Protein AF-A0A7S3PXQ6-F1 (afdb_monomer)

Radius of gyration: 25.17 Å; Cα contacts (8 Å, |Δi|>4): 77; chains: 1; bounding box: 62×53×61 Å

Secondary structure (DSSP, 8-state):
-HHHHTT--SS---HHHHHHHHHHHHHH-----GGGHHHHHHHHHHHTT----TT-HHHHHHHHHHH-----HHHHHHTTS--PPPTTSHHHHHHHHHTHHHHHHHHHHHHHHHHHHHHHH-TT--TTT-------TTHHHHTT------S-----GGGGS-TT--TTSHHHHHHHHSSSS--

pLDDT: mean 72.36, std 23.47, range [31.52, 97.94]

Foldseek 3Di:
DLCVQQVNPDDDDDPVSLVSSLCCCQPPDDFDDLVRQVVSVVLVCQVVVPDDPPVDVVSVVVVVVVNVDDVPLCVCVVVVPDHDDDCPDPVVVVVCVVCVSVVVSVVSSVVSNVVSVVVRVCPDDPPVPDPPPPVPVVVVVVVPPDPPPDPPDPPPPPVPDDPPDDPPPVVVVVVPVVPPPDD

Solvent-accessible surface area (backbone atoms only — not comparable to full-atom values): 11776 Å² total; per-residue (Å²): 101,42,40,67,68,55,73,43,89,66,84,87,88,52,72,67,44,50,55,50,24,50,50,46,45,75,76,76,49,88,68,68,45,86,94,42,45,69,61,30,50,52,52,51,32,60,76,72,63,56,88,70,64,74,87,38,65,72,54,45,53,54,51,47,64,70,62,65,68,63,90,46,72,59,62,42,50,71,67,71,77,50,76,84,66,51,87,88,36,68,69,31,49,54,53,47,63,77,36,45,66,41,52,56,48,48,59,50,46,55,55,49,35,56,56,51,49,57,65,66,72,48,91,75,74,61,76,91,72,61,75,68,78,80,75,45,74,62,65,71,53,61,82,60,72,65,81,78,78,67,95,75,74,81,78,67,77,74,79,80,60,72,99,77,76,60,90,76,63,66,63,62,65,61,62,62,69,71,68,78,77,78,132

InterPro domains:
  IPR027417 P-loop containing nucleoside triphosphate hydrolase [G3DSA:3.40.50.300] (1-130)
  IPR053259 Golvesin-related Golgi apparatus protein [PTHR32301] (1-123)

Organism: NCBI:txid122233

Structure (mmCIF, N/CA/C/O backbone):
data_AF-A0A7S3PXQ6-F1
#
_entry.id   AF-A0A7S3PXQ6-F1
#
loop_
_atom_site.group_PDB
_atom_site.id
_atom_site.type_symbol
_atom_site.label_atom_id
_atom_site.label_alt_id
_atom_site.label_comp_id
_atom_site.label_asym_id
_atom_site.label_entity_id
_atom_site.label_seq_id
_atom_site.pdbx_PDB_ins_code
_atom_site.Cartn_x
_atom_site.Cartn_y
_atom_site.Cartn_z
_atom_site.occupancy
_atom_site.B_iso_or_equiv
_atom_site.auth_seq_id
_atom_site.auth_comp_id
_atom_site.auth_asym_id
_atom_site.auth_atom_id
_atom_site.pdbx_PDB_model_num
ATOM 1 N N . MET A 1 1 ? -10.736 1.769 2.826 1.00 92.38 1 MET A N 1
ATOM 2 C CA . MET A 1 1 ? -10.105 0.845 1.855 1.00 92.38 1 MET A CA 1
ATOM 3 C C . MET A 1 1 ? -10.740 -0.542 1.901 1.00 92.38 1 MET A C 1
ATOM 5 O O . MET A 1 1 ? -11.228 -0.999 0.874 1.00 92.38 1 MET A O 1
ATOM 9 N N . THR A 1 2 ? -10.819 -1.186 3.067 1.00 96.06 2 THR A N 1
ATOM 10 C CA . THR A 1 2 ? -11.411 -2.516 3.288 1.00 96.06 2 THR A CA 1
ATOM 11 C C . THR A 1 2 ? -12.783 -2.655 2.631 1.00 96.06 2 THR A C 1
ATOM 13 O O . THR A 1 2 ? -12.988 -3.576 1.852 1.00 96.06 2 THR A O 1
ATOM 16 N N . ARG A 1 3 ? -13.677 -1.670 2.811 1.00 96.06 3 ARG A N 1
ATOM 17 C CA . ARG A 1 3 ? -15.001 -1.629 2.152 1.00 96.06 3 ARG A CA 1
ATOM 18 C C . ARG A 1 3 ? -14.951 -1.751 0.631 1.00 96.06 3 ARG A C 1
ATOM 20 O O . ARG A 1 3 ? -15.811 -2.390 0.038 1.00 96.06 3 ARG A O 1
ATOM 27 N N . PHE A 1 4 ? -13.980 -1.096 0.002 1.00 96.19 4 PHE A N 1
ATOM 28 C CA . PHE A 1 4 ? -13.837 -1.103 -1.449 1.00 96.19 4 PHE A CA 1
ATOM 29 C C . PHE A 1 4 ? -13.363 -2.476 -1.930 1.00 96.19 4 PHE A C 1
ATOM 31 O O . PHE A 1 4 ? -13.948 -3.042 -2.848 1.00 96.19 4 PHE A O 1
ATOM 38 N N . LEU A 1 5 ? -12.362 -3.047 -1.255 1.00 96.12 5 LEU A N 1
ATOM 39 C CA . LEU A 1 5 ? -11.807 -4.357 -1.604 1.00 96.12 5 LEU A CA 1
ATOM 40 C C . LEU A 1 5 ? -12.796 -5.505 -1.373 1.00 96.12 5 LEU A C 1
ATOM 42 O O . LEU A 1 5 ? -12.771 -6.483 -2.115 1.00 96.12 5 LEU A O 1
ATOM 46 N N . THR A 1 6 ? -13.686 -5.380 -0.387 1.00 96.38 6 THR A N 1
ATOM 47 C CA . THR A 1 6 ? -14.744 -6.367 -0.119 1.00 96.38 6 THR A CA 1
ATOM 48 C C . THR A 1 6 ? -16.054 -6.083 -0.847 1.00 96.38 6 THR A C 1
ATOM 50 O O . THR A 1 6 ? -17.005 -6.847 -0.704 1.00 96.38 6 THR A O 1
ATOM 53 N N . ASN A 1 7 ? -16.127 -4.997 -1.626 1.00 95.38 7 ASN A N 1
ATOM 54 C CA . ASN A 1 7 ? -17.352 -4.523 -2.274 1.00 95.38 7 ASN A CA 1
ATOM 55 C C . ASN A 1 7 ? -18.530 -4.310 -1.289 1.00 95.38 7 ASN A C 1
ATOM 57 O O . ASN A 1 7 ? -19.698 -4.500 -1.631 1.00 95.38 7 ASN A O 1
ATOM 61 N N . LYS A 1 8 ? -18.230 -3.904 -0.048 1.00 94.62 8 LYS A N 1
ATOM 62 C CA . LYS A 1 8 ? -19.199 -3.666 1.032 1.00 94.62 8 LYS A CA 1
ATOM 63 C C . LYS A 1 8 ? -19.264 -2.182 1.389 1.00 94.62 8 LYS A C 1
ATOM 65 O O . LYS A 1 8 ? -18.659 -1.706 2.354 1.00 94.62 8 LYS A O 1
ATOM 70 N N . LEU A 1 9 ? -20.026 -1.435 0.591 1.00 91.81 9 LEU A N 1
ATOM 71 C CA . LEU A 1 9 ? -20.125 0.026 0.702 1.00 91.81 9 LEU A CA 1
ATOM 72 C C . LEU A 1 9 ? -20.907 0.510 1.938 1.00 91.81 9 LEU A C 1
ATOM 74 O O . LEU A 1 9 ? -20.728 1.653 2.347 1.00 91.81 9 LEU A O 1
ATOM 78 N N . GLY A 1 10 ? -21.726 -0.346 2.558 1.00 91.31 10 GLY A N 1
ATOM 79 C CA . GLY A 1 10 ? -22.539 -0.016 3.736 1.00 91.31 10 GLY A CA 1
ATOM 80 C C . GLY A 1 10 ? -22.501 -1.090 4.826 1.00 91.31 10 GLY A C 1
ATOM 81 O O . GLY A 1 10 ? -21.912 -2.157 4.648 1.00 91.31 10 GLY A O 1
ATOM 82 N N . GLY A 1 11 ? -23.126 -0.798 5.968 1.00 92.25 11 GLY A N 1
ATOM 83 C CA . GLY A 1 11 ? -23.170 -1.689 7.134 1.00 92.25 11 GLY A CA 1
ATOM 84 C C . GLY A 1 11 ? -21.856 -1.759 7.916 1.00 92.25 11 GLY A C 1
ATOM 85 O O . GLY A 1 11 ? -20.852 -1.150 7.543 1.00 92.25 11 GLY A O 1
ATOM 86 N N . GLU A 1 12 ? -21.849 -2.498 9.019 1.00 93.31 12 GLU A N 1
ATOM 87 C CA . GLU A 1 12 ? -20.666 -2.657 9.870 1.00 93.31 12 GLU A CA 1
ATOM 88 C C . GLU A 1 12 ? -19.618 -3.573 9.220 1.00 93.31 12 GLU A C 1
ATOM 90 O O . GLU A 1 12 ? -19.966 -4.567 8.579 1.00 93.31 12 GLU A O 1
ATOM 95 N N . LEU A 1 13 ? -18.334 -3.226 9.352 1.00 95.56 13 LEU A N 1
ATOM 96 C CA . LEU A 1 13 ? -17.230 -4.086 8.923 1.00 95.56 13 LEU A CA 1
ATOM 97 C C . LEU A 1 13 ? -16.947 -5.148 9.984 1.00 95.56 13 LEU A C 1
ATOM 99 O O . LEU A 1 13 ? -16.884 -4.850 11.172 1.00 95.56 13 LEU A O 1
ATOM 103 N N . THR A 1 14 ? -16.727 -6.373 9.527 1.00 95.81 14 THR A N 1
ATOM 104 C CA . THR A 1 14 ? -16.449 -7.538 10.371 1.00 95.81 14 THR A CA 1
ATOM 105 C C . THR A 1 14 ? -15.025 -8.042 10.157 1.00 95.81 14 THR A C 1
ATOM 107 O O . THR A 1 14 ? -14.367 -7.688 9.178 1.00 95.81 14 THR A O 1
ATOM 110 N N . HIS A 1 15 ? -14.561 -8.939 11.027 1.00 94.81 15 HIS A N 1
ATOM 111 C CA . HIS A 1 15 ? -13.270 -9.607 10.848 1.00 94.81 15 HIS A CA 1
ATOM 112 C C . HIS A 1 15 ? -13.167 -10.360 9.507 1.00 94.81 15 HIS A C 1
ATOM 114 O O . HIS A 1 15 ? -12.131 -10.320 8.850 1.00 94.81 15 HIS A O 1
ATOM 120 N N . ASN A 1 16 ? -14.262 -10.965 9.036 1.00 96.31 16 ASN A N 1
ATOM 121 C CA . ASN A 1 16 ? -14.286 -11.641 7.736 1.00 96.31 16 ASN A CA 1
ATOM 122 C C . ASN A 1 16 ? -14.020 -10.674 6.574 1.00 96.31 16 ASN A C 1
ATOM 124 O O . ASN A 1 16 ? -13.331 -11.035 5.622 1.00 96.31 16 ASN A O 1
ATOM 128 N N . ASP A 1 17 ? -14.520 -9.436 6.660 1.00 96.88 17 ASP A N 1
ATOM 129 C CA . ASP A 1 17 ? -14.249 -8.408 5.651 1.00 96.88 17 ASP A CA 1
ATOM 130 C C . ASP A 1 17 ? -12.746 -8.065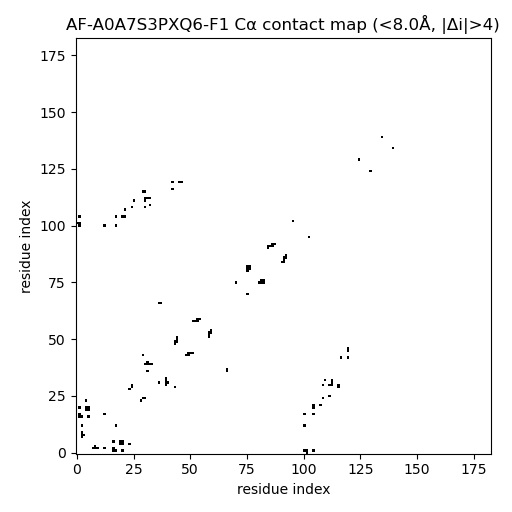 5.608 1.00 96.88 17 ASP A C 1
ATOM 132 O O . ASP A 1 17 ? -12.167 -7.892 4.536 1.00 96.88 17 ASP A O 1
ATOM 136 N N . GLU A 1 18 ? -12.083 -8.021 6.765 1.00 95.62 18 GLU A N 1
ATOM 137 C CA . GLU A 1 18 ? -10.633 -7.817 6.842 1.00 95.62 18 GLU A CA 1
ATOM 138 C C . GLU A 1 18 ? -9.853 -8.952 6.170 1.00 95.62 18 GLU A C 1
ATOM 140 O O . GLU A 1 18 ? -8.953 -8.688 5.373 1.00 95.62 18 GLU A O 1
ATOM 145 N N . VAL A 1 19 ? -10.209 -10.207 6.458 1.00 97.19 19 VAL A N 1
ATOM 146 C CA . VAL A 1 19 ? -9.560 -11.390 5.869 1.00 97.19 19 VAL A CA 1
ATOM 147 C C . VAL A 1 19 ? -9.701 -11.384 4.347 1.00 97.19 19 VAL A C 1
ATOM 149 O O . VAL A 1 19 ? -8.713 -11.564 3.633 1.00 97.19 19 VAL A O 1
ATOM 152 N N . VAL A 1 20 ? -10.903 -11.101 3.836 1.00 97.50 20 VAL A N 1
ATOM 153 C CA . VAL A 1 20 ? -11.147 -11.001 2.389 1.00 97.50 20 VAL A CA 1
ATOM 154 C C . VAL A 1 20 ? -10.323 -9.872 1.771 1.00 97.50 20 VAL A C 1
ATOM 156 O O . VAL A 1 20 ? -9.701 -10.070 0.729 1.00 97.50 20 VAL A O 1
ATOM 159 N N . ALA A 1 21 ? -10.269 -8.700 2.409 1.00 97.94 21 ALA A N 1
ATOM 160 C CA . ALA A 1 21 ? -9.471 -7.582 1.915 1.00 97.94 21 ALA A CA 1
ATOM 161 C C . ALA A 1 21 ? -7.970 -7.916 1.863 1.00 97.94 21 ALA A C 1
ATOM 163 O O . ALA A 1 21 ? -7.317 -7.610 0.862 1.00 97.94 21 ALA A O 1
ATOM 164 N N . LYS A 1 22 ? -7.428 -8.582 2.892 1.00 97.50 22 LYS A N 1
ATOM 165 C CA . LYS A 1 22 ? -6.031 -9.050 2.908 1.00 97.50 22 LYS A CA 1
ATOM 166 C C . LYS A 1 22 ? -5.759 -10.044 1.781 1.00 97.50 22 LYS A C 1
ATOM 168 O O . LYS A 1 22 ? -4.759 -9.900 1.080 1.00 97.50 22 LYS A O 1
ATOM 173 N N . GLU A 1 23 ? -6.664 -10.991 1.546 1.00 97.25 23 GLU A N 1
ATOM 174 C CA . GLU A 1 23 ? -6.508 -11.956 0.454 1.00 97.25 23 GLU A CA 1
ATOM 175 C C . GLU A 1 23 ? -6.542 -11.276 -0.919 1.00 97.25 23 GLU A C 1
ATOM 177 O O . GLU A 1 23 ? -5.741 -11.613 -1.791 1.00 97.25 23 GLU A O 1
ATOM 182 N N . VAL A 1 24 ? -7.399 -10.268 -1.114 1.00 97.38 24 VAL A N 1
ATOM 183 C CA . VAL A 1 24 ? -7.400 -9.458 -2.342 1.00 97.38 24 VAL A CA 1
ATOM 184 C C . VAL A 1 24 ? -6.057 -8.750 -2.533 1.00 97.38 24 VAL A C 1
ATOM 186 O O . VAL A 1 24 ? -5.511 -8.804 -3.635 1.00 97.38 24 VAL A O 1
ATOM 189 N N . LEU A 1 25 ? -5.497 -8.131 -1.486 1.00 96.50 25 LEU A N 1
ATOM 190 C CA . LEU A 1 25 ? -4.188 -7.476 -1.585 1.00 96.50 25 LEU A CA 1
ATOM 191 C C . LEU A 1 25 ? -3.079 -8.465 -1.953 1.00 96.50 25 LEU A C 1
ATOM 193 O O . LEU A 1 25 ? -2.318 -8.206 -2.880 1.00 96.50 25 LEU A O 1
ATOM 197 N N . ARG A 1 26 ? -3.013 -9.612 -1.272 1.00 95.44 26 ARG A N 1
ATOM 198 C CA . ARG A 1 26 ? -1.956 -10.611 -1.476 1.00 95.44 26 ARG A CA 1
ATOM 199 C C . ARG A 1 26 ? -2.024 -11.281 -2.850 1.00 95.44 26 ARG A C 1
ATOM 201 O O . ARG A 1 26 ? -0.986 -11.568 -3.435 1.00 95.44 26 ARG A O 1
ATOM 208 N N . SER A 1 27 ? -3.229 -11.559 -3.350 1.00 93.12 27 SER A N 1
ATOM 209 C CA . SER A 1 27 ? -3.421 -12.366 -4.564 1.00 93.12 27 SER A CA 1
ATOM 210 C C . SER A 1 27 ? -3.582 -11.553 -5.849 1.00 93.12 27 SER A C 1
ATOM 212 O O . SER A 1 27 ? -3.322 -12.080 -6.930 1.00 93.12 27 SER A O 1
ATOM 214 N N . LYS A 1 28 ? -4.038 -10.294 -5.766 1.00 94.38 28 LYS A N 1
ATOM 215 C CA . LYS A 1 28 ? -4.458 -9.518 -6.950 1.00 94.38 28 LYS A CA 1
ATOM 216 C C . LYS A 1 28 ? -3.797 -8.153 -7.092 1.00 94.38 28 LYS A C 1
ATOM 218 O O . LYS A 1 28 ? -3.990 -7.525 -8.131 1.00 94.38 28 LYS A O 1
ATOM 223 N N . ALA A 1 29 ? -3.068 -7.668 -6.088 1.00 94.88 29 ALA A N 1
ATOM 224 C CA . ALA A 1 29 ? -2.524 -6.316 -6.104 1.00 94.88 29 ALA A CA 1
ATOM 225 C C . ALA A 1 29 ? -0.992 -6.305 -6.075 1.00 94.88 29 ALA A C 1
ATOM 227 O O . ALA A 1 29 ? -0.362 -7.003 -5.284 1.00 94.88 29 ALA A O 1
ATOM 228 N N . LEU A 1 30 ? -0.399 -5.438 -6.897 1.00 96.31 30 LEU A N 1
ATOM 229 C CA . LEU A 1 30 ? 0.959 -4.949 -6.680 1.00 96.31 30 LEU A CA 1
ATOM 230 C C . LEU A 1 30 ? 0.876 -3.739 -5.746 1.00 96.31 30 LEU A C 1
ATOM 232 O O . LEU A 1 30 ? 0.167 -2.774 -6.038 1.00 96.31 30 LEU A O 1
ATOM 236 N N . ILE A 1 31 ? 1.561 -3.810 -4.610 1.00 97.06 31 ILE A N 1
ATOM 237 C CA . ILE A 1 31 ? 1.478 -2.807 -3.555 1.00 97.06 31 ILE A CA 1
ATOM 238 C C . ILE A 1 31 ? 2.467 -1.675 -3.832 1.00 97.06 31 ILE A C 1
ATOM 240 O O . ILE A 1 31 ? 3.640 -1.904 -4.117 1.00 97.06 31 ILE A O 1
ATOM 244 N N . GLY A 1 32 ? 1.987 -0.438 -3.705 1.00 95.62 32 GLY A N 1
ATOM 245 C CA . GLY A 1 32 ? 2.80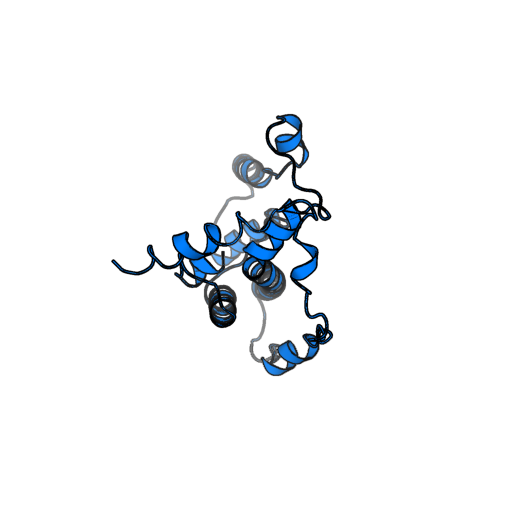8 0.768 -3.668 1.00 95.62 32 GLY A CA 1
ATOM 246 C C . GLY A 1 32 ? 2.532 1.561 -2.394 1.00 95.62 32 GLY A C 1
ATOM 247 O O . GLY A 1 32 ? 1.388 1.637 -1.943 1.00 95.62 32 GLY A O 1
ATOM 248 N N . LEU A 1 33 ? 3.571 2.164 -1.819 1.00 94.44 33 LEU A N 1
ATOM 249 C CA . LEU A 1 33 ? 3.498 2.939 -0.582 1.00 94.44 33 LEU A CA 1
ATOM 250 C C . LEU A 1 33 ? 3.841 4.403 -0.835 1.00 94.44 33 LEU A C 1
ATOM 252 O O . LEU A 1 33 ? 4.871 4.734 -1.419 1.00 94.44 33 LEU A O 1
ATOM 256 N N . LEU A 1 34 ? 3.007 5.303 -0.310 1.00 89.81 34 LEU A N 1
ATOM 257 C CA . LEU A 1 34 ? 3.206 6.743 -0.474 1.00 89.81 34 LEU A CA 1
ATOM 258 C C . LEU A 1 34 ? 4.480 7.246 0.228 1.00 89.81 34 LEU A C 1
ATOM 260 O O . LEU A 1 34 ? 5.079 8.214 -0.219 1.00 89.81 34 LEU A O 1
ATOM 264 N N . LYS A 1 35 ? 4.927 6.583 1.299 1.00 88.62 35 LYS A N 1
ATOM 265 C CA . LYS A 1 35 ? 6.224 6.859 1.942 1.00 88.62 35 LYS A CA 1
ATOM 266 C C . LYS A 1 35 ? 7.432 6.423 1.090 1.00 88.62 35 LYS A C 1
ATOM 268 O O . LYS A 1 35 ? 8.521 6.951 1.275 1.00 88.62 35 LYS A O 1
ATOM 273 N N . HIS A 1 36 ? 7.224 5.529 0.119 1.00 90.62 36 HIS A N 1
ATOM 274 C CA . HIS A 1 36 ? 8.244 4.984 -0.785 1.00 90.62 36 HIS A CA 1
ATOM 275 C C . HIS A 1 36 ? 7.829 5.165 -2.260 1.00 90.62 36 HIS A C 1
ATOM 277 O O . HIS A 1 36 ? 7.832 4.213 -3.039 1.00 90.62 36 HIS A O 1
ATOM 283 N N . LYS A 1 37 ? 7.416 6.379 -2.669 1.00 90.31 37 LYS A N 1
ATOM 284 C CA . LYS A 1 37 ? 6.820 6.624 -4.007 1.00 90.31 37 LYS A CA 1
ATOM 285 C C . LYS A 1 37 ? 7.746 6.273 -5.162 1.00 90.31 37 LYS A C 1
ATOM 287 O O . LYS A 1 37 ? 7.304 5.635 -6.110 1.00 90.31 37 LYS A O 1
ATOM 292 N N . ASN A 1 38 ? 9.008 6.697 -5.074 1.00 89.06 38 ASN A N 1
ATOM 293 C CA . ASN A 1 38 ? 10.001 6.468 -6.125 1.00 89.06 38 ASN A CA 1
ATOM 294 C C . ASN A 1 38 ? 10.222 4.968 -6.336 1.00 89.06 38 ASN A C 1
ATOM 296 O O . ASN A 1 38 ? 10.135 4.476 -7.456 1.00 89.06 38 ASN A O 1
ATOM 300 N N . GLU A 1 39 ? 10.404 4.231 -5.243 1.00 91.81 39 GLU A N 1
ATOM 301 C CA . GLU A 1 39 ? 10.535 2.777 -5.273 1.00 91.81 39 GLU A CA 1
ATOM 302 C C . GLU A 1 39 ? 9.258 2.098 -5.787 1.00 91.81 39 GLU A C 1
ATOM 304 O O . GLU A 1 39 ? 9.315 1.217 -6.640 1.00 91.81 39 GLU A O 1
ATOM 309 N N . SER A 1 40 ? 8.085 2.546 -5.332 1.00 94.44 40 SER A N 1
ATOM 310 C CA . SER A 1 40 ? 6.799 2.028 -5.812 1.00 94.44 40 SER A CA 1
ATOM 311 C C . SER A 1 40 ? 6.651 2.219 -7.323 1.00 94.44 40 SER A C 1
ATOM 313 O O . SER A 1 40 ? 6.238 1.298 -8.022 1.00 94.44 40 SER A O 1
ATOM 315 N N . MET A 1 41 ? 7.036 3.388 -7.847 1.00 91.75 41 MET A N 1
ATOM 316 C CA . MET A 1 41 ? 7.013 3.668 -9.282 1.00 91.75 41 MET A CA 1
ATOM 317 C C . MET A 1 41 ? 7.978 2.764 -10.052 1.00 91.75 41 MET A C 1
ATOM 319 O O . MET A 1 41 ? 7.592 2.200 -11.073 1.00 91.75 41 MET A O 1
ATOM 323 N N . GLN A 1 42 ? 9.199 2.563 -9.550 1.00 90.62 42 GLN A N 1
ATOM 324 C CA . GLN A 1 42 ? 10.162 1.637 -10.154 1.00 90.62 42 GLN A CA 1
ATOM 325 C C . GLN A 1 42 ? 9.609 0.208 -10.220 1.00 90.62 42 GLN A C 1
ATOM 327 O O . GLN A 1 42 ? 9.657 -0.422 -11.276 1.00 90.62 42 GLN A O 1
ATOM 332 N N . ARG A 1 43 ? 8.989 -0.271 -9.137 1.00 93.19 43 ARG A N 1
ATOM 333 C CA . ARG A 1 43 ? 8.343 -1.591 -9.096 1.00 93.19 43 ARG A CA 1
ATOM 334 C C . ARG A 1 43 ? 7.179 -1.696 -10.083 1.00 93.19 43 ARG A C 1
ATOM 336 O O . ARG A 1 43 ? 7.055 -2.709 -10.767 1.00 93.19 43 ARG A O 1
ATOM 343 N N . PHE A 1 44 ? 6.358 -0.650 -10.226 1.00 93.50 44 PHE A N 1
ATOM 344 C CA . PHE A 1 44 ? 5.303 -0.612 -11.247 1.00 93.50 44 PHE A CA 1
ATOM 345 C C . PHE A 1 44 ? 5.875 -0.660 -12.666 1.00 93.50 44 PHE A C 1
ATOM 347 O O . PHE A 1 44 ? 5.384 -1.437 -13.489 1.00 93.50 44 PHE A O 1
ATOM 354 N N . LYS A 1 45 ? 6.933 0.114 -12.950 1.00 90.81 45 LYS A N 1
ATOM 355 C CA . LYS A 1 45 ? 7.619 0.079 -14.249 1.00 90.81 45 LYS A CA 1
ATOM 356 C C . LYS A 1 45 ? 8.127 -1.325 -14.567 1.00 90.81 45 LYS A C 1
ATOM 358 O O . LYS A 1 45 ? 7.900 -1.804 -15.677 1.00 90.81 45 LYS A O 1
ATOM 363 N N . GLN A 1 46 ? 8.767 -1.982 -13.601 1.00 90.62 46 GLN A N 1
ATOM 364 C CA . GLN A 1 46 ? 9.303 -3.330 -13.761 1.00 90.62 46 GLN A CA 1
ATOM 365 C C . GLN A 1 46 ? 8.190 -4.357 -13.999 1.00 90.62 46 GLN A C 1
ATOM 367 O O . GLN A 1 46 ? 8.208 -5.060 -15.008 1.00 90.62 46 GLN A O 1
ATOM 372 N N . TYR A 1 47 ? 7.189 -4.408 -13.118 1.00 91.75 47 TYR A N 1
ATOM 373 C CA . TYR A 1 47 ? 6.123 -5.409 -13.180 1.00 91.75 47 TYR A CA 1
ATOM 374 C C . TYR A 1 47 ? 5.272 -5.303 -14.452 1.00 91.75 47 TYR A C 1
ATOM 376 O O . TYR A 1 47 ? 4.971 -6.310 -15.089 1.00 91.75 47 TYR A O 1
ATOM 384 N N . PHE A 1 48 ? 4.904 -4.084 -14.860 1.00 90.88 48 PHE A N 1
ATOM 385 C CA . PHE A 1 48 ? 4.125 -3.861 -16.083 1.00 90.88 48 PHE A CA 1
ATOM 386 C C . PHE A 1 48 ? 4.990 -3.723 -17.344 1.00 90.88 48 PHE A C 1
ATOM 388 O O . PHE A 1 48 ? 4.452 -3.490 -18.430 1.00 90.88 48 PHE A O 1
ATOM 395 N N . ASN A 1 49 ? 6.314 -3.867 -17.218 1.00 89.00 49 ASN A N 1
ATOM 396 C CA . ASN A 1 49 ? 7.285 -3.729 -18.302 1.00 89.00 49 ASN A CA 1
ATOM 397 C C . ASN A 1 49 ? 7.138 -2.399 -19.072 1.00 89.00 49 ASN A C 1
ATOM 399 O O . ASN A 1 49 ? 7.138 -2.357 -20.309 1.00 89.00 49 ASN A O 1
ATOM 403 N N . TRP A 1 50 ? 6.959 -1.295 -18.341 1.00 89.25 50 TRP A N 1
ATOM 404 C CA . TRP A 1 50 ? 6.864 0.039 -18.928 1.00 89.25 50 TRP A CA 1
ATOM 405 C C . TRP A 1 50 ? 8.229 0.482 -19.448 1.00 89.25 50 TRP A C 1
ATOM 407 O O . TRP A 1 50 ? 9.157 0.749 -18.691 1.00 89.25 50 TRP A O 1
ATOM 417 N N . ARG A 1 51 ? 8.337 0.607 -20.771 1.00 83.44 51 ARG A N 1
ATOM 418 C CA . ARG A 1 51 ? 9.558 1.055 -21.449 1.00 83.44 51 ARG A CA 1
ATOM 419 C C . ARG A 1 51 ? 9.612 2.576 -21.486 1.00 83.44 51 ARG A C 1
ATOM 421 O O . ARG A 1 51 ? 9.275 3.198 -22.495 1.00 83.44 51 ARG A O 1
ATOM 428 N N . ILE A 1 52 ? 9.999 3.168 -20.366 1.00 79.25 52 ILE A N 1
ATOM 429 C CA . ILE A 1 52 ? 10.277 4.598 -20.277 1.00 79.25 52 ILE A CA 1
ATOM 430 C C . ILE A 1 52 ? 11.764 4.794 -20.562 1.00 79.25 52 ILE A C 1
ATOM 432 O O . ILE A 1 52 ? 12.618 4.057 -20.084 1.00 79.25 52 ILE A O 1
ATOM 436 N N . ASP A 1 53 ? 12.057 5.751 -21.433 1.00 79.56 53 ASP A N 1
ATOM 437 C CA . ASP A 1 53 ? 13.428 6.108 -21.766 1.00 79.56 53 ASP A CA 1
ATOM 438 C C . ASP A 1 53 ? 13.981 7.016 -20.667 1.00 79.56 53 ASP A C 1
ATOM 440 O O . ASP A 1 53 ? 13.851 8.241 -20.745 1.00 79.56 53 ASP A O 1
ATOM 444 N N . ASP A 1 54 ? 14.566 6.395 -19.646 1.00 77.50 54 ASP A N 1
ATOM 445 C CA . ASP A 1 54 ? 15.180 7.087 -18.511 1.00 77.50 54 ASP A CA 1
ATOM 446 C C . ASP A 1 54 ? 16.469 7.840 -18.917 1.00 77.50 54 ASP A C 1
ATOM 448 O O . ASP A 1 54 ? 16.983 8.648 -18.149 1.00 77.50 54 ASP A O 1
ATOM 452 N N . SER A 1 55 ? 16.983 7.644 -20.142 1.00 80.69 55 SER A N 1
ATOM 453 C CA . SER A 1 55 ? 18.104 8.439 -20.669 1.00 80.69 55 SER A CA 1
ATOM 454 C C . SER A 1 55 ? 17.675 9.828 -21.151 1.00 80.69 55 SER A C 1
ATOM 456 O O . SER A 1 55 ? 18.512 10.712 -21.348 1.00 80.69 55 SER A O 1
ATOM 458 N N . ASN A 1 56 ? 16.366 10.046 -21.321 1.00 87.56 56 ASN A N 1
ATOM 459 C CA . ASN A 1 56 ? 15.814 11.327 -21.722 1.00 87.56 56 ASN A CA 1
ATOM 460 C C . ASN A 1 56 ? 15.533 12.208 -20.487 1.00 87.56 56 ASN A C 1
ATOM 462 O O . ASN A 1 56 ? 14.543 11.975 -19.784 1.00 87.56 56 ASN A O 1
ATOM 466 N N . PRO A 1 57 ? 16.317 13.278 -20.252 1.00 83.88 57 PRO A N 1
ATOM 467 C CA . PRO A 1 57 ? 16.182 14.101 -19.052 1.00 83.88 57 PRO A CA 1
ATOM 468 C C . PRO A 1 57 ? 14.817 14.793 -18.953 1.00 83.88 57 PRO A C 1
ATOM 470 O O . PRO A 1 57 ? 14.318 15.008 -17.855 1.00 83.88 57 PRO A O 1
ATOM 473 N N . THR A 1 58 ? 14.165 15.103 -20.077 1.00 87.06 58 THR A N 1
ATOM 474 C CA . THR A 1 58 ? 12.828 15.712 -20.076 1.00 87.06 58 THR A CA 1
ATOM 475 C C . THR A 1 58 ? 11.759 14.744 -19.567 1.00 87.06 58 THR A C 1
ATOM 477 O O . THR A 1 58 ? 10.805 15.173 -18.919 1.00 87.06 58 THR A O 1
ATOM 480 N N . LYS A 1 59 ? 11.899 13.439 -19.840 1.00 83.56 59 LYS A N 1
ATOM 481 C CA . LYS A 1 59 ? 10.958 12.421 -19.345 1.00 83.56 59 LYS A CA 1
ATOM 482 C C . LYS A 1 59 ? 11.149 12.168 -17.855 1.00 83.56 59 LYS A C 1
ATOM 484 O O . LYS A 1 59 ? 10.157 12.161 -17.134 1.00 83.56 59 LYS A O 1
ATOM 489 N N . VAL A 1 60 ? 12.401 12.051 -17.414 1.00 83.19 60 VAL A N 1
ATOM 490 C CA . VAL A 1 60 ? 12.744 11.897 -15.992 1.00 83.19 60 VAL A CA 1
ATOM 491 C C . VAL A 1 60 ? 12.220 13.086 -15.183 1.00 83.19 60 VAL A C 1
ATOM 493 O O . VAL A 1 60 ? 11.471 12.886 -14.236 1.00 83.19 60 VAL A O 1
ATOM 496 N N . GLN A 1 61 ? 12.470 14.322 -15.631 1.00 84.56 61 GLN A N 1
ATOM 497 C CA . GLN A 1 61 ? 11.948 15.530 -14.973 1.00 84.56 61 GLN A CA 1
ATOM 498 C C . GLN A 1 61 ? 10.413 15.584 -14.927 1.00 84.56 61 GLN A C 1
ATOM 500 O O . GLN A 1 61 ? 9.830 16.100 -13.975 1.00 84.56 61 GLN A O 1
ATOM 505 N N . CYS A 1 62 ? 9.737 15.084 -15.968 1.00 83.81 62 CYS A N 1
ATOM 506 C CA . CYS A 1 62 ? 8.278 15.012 -15.987 1.00 83.81 62 CYS A CA 1
ATOM 507 C C . CYS A 1 62 ? 7.764 14.041 -14.919 1.00 83.81 62 CYS A C 1
ATOM 509 O O . CYS A 1 62 ? 6.834 14.373 -14.192 1.00 83.81 62 CYS A O 1
ATOM 511 N N . GLU A 1 63 ? 8.379 12.865 -14.807 1.00 85.06 63 GLU A N 1
ATOM 512 C CA . GLU A 1 63 ? 8.028 11.864 -13.802 1.00 85.06 63 GLU A CA 1
ATOM 513 C C . GLU A 1 63 ? 8.317 12.356 -12.382 1.00 85.06 63 GLU A C 1
ATOM 515 O O . GLU A 1 63 ? 7.424 12.318 -11.535 1.00 85.06 63 GLU A O 1
ATOM 520 N N . GLU A 1 64 ? 9.514 12.895 -12.142 1.00 84.00 64 GLU A N 1
ATOM 521 C CA . GLU A 1 64 ? 9.916 13.457 -10.850 1.00 84.00 64 GLU A CA 1
ATOM 522 C C . GLU A 1 64 ? 8.933 14.530 -10.385 1.00 84.00 64 GLU A C 1
ATOM 524 O O . GLU A 1 64 ? 8.451 14.466 -9.259 1.00 84.00 64 GLU A O 1
ATOM 529 N N . LYS A 1 65 ? 8.499 15.430 -11.276 1.00 85.19 65 LYS A N 1
ATOM 530 C CA . LYS A 1 65 ? 7.483 16.446 -10.960 1.00 85.19 65 LYS A CA 1
ATOM 531 C C . LYS A 1 65 ? 6.185 15.853 -10.389 1.00 85.19 65 LYS A C 1
ATOM 533 O O . LYS A 1 65 ? 5.546 16.482 -9.546 1.00 85.19 65 LYS A O 1
ATOM 538 N N . TYR A 1 66 ? 5.765 14.674 -10.852 1.00 83.00 66 TYR A N 1
ATOM 539 C CA . TYR A 1 66 ? 4.570 13.989 -10.344 1.00 83.00 66 TYR A CA 1
ATOM 540 C C . TYR A 1 66 ? 4.852 13.070 -9.154 1.00 83.00 66 TYR A C 1
ATOM 542 O O . TYR A 1 66 ? 3.903 12.657 -8.497 1.00 83.00 66 TYR A O 1
ATOM 550 N N . LEU A 1 67 ? 6.111 12.753 -8.851 1.00 83.88 67 LEU A N 1
ATOM 551 C CA . LEU A 1 67 ? 6.510 11.980 -7.670 1.00 83.88 67 LEU A CA 1
ATOM 552 C C . LEU A 1 67 ? 6.882 12.877 -6.479 1.00 83.88 67 LEU A C 1
ATOM 554 O O . LEU A 1 67 ? 6.682 12.475 -5.335 1.00 83.88 67 LEU A O 1
ATOM 558 N N . GLU A 1 68 ? 7.305 14.114 -6.736 1.00 77.81 68 GLU A N 1
ATOM 559 C CA . GLU A 1 68 ? 7.636 15.143 -5.742 1.00 77.81 68 GLU A CA 1
ATOM 560 C C . GLU A 1 68 ? 6.419 15.725 -5.010 1.00 77.81 68 GLU A C 1
ATOM 562 O O . GLU A 1 68 ? 6.579 16.435 -4.015 1.00 77.81 68 GLU A O 1
ATOM 567 N N . TRP A 1 69 ? 5.191 15.430 -5.454 1.00 71.94 69 TRP A N 1
ATOM 568 C CA . TRP A 1 69 ? 3.995 15.809 -4.702 1.00 71.94 69 TRP A CA 1
ATOM 569 C C . TRP A 1 69 ? 4.066 15.196 -3.300 1.00 71.94 69 TRP A C 1
ATOM 571 O O . TRP A 1 69 ? 4.029 13.984 -3.131 1.00 71.94 69 TRP A O 1
ATOM 581 N N . GLY A 1 70 ? 4.207 16.010 -2.265 1.00 59.34 70 GLY A N 1
ATOM 582 C CA . GLY A 1 70 ? 4.164 15.568 -0.876 1.00 59.34 70 GLY A CA 1
ATOM 583 C C . GLY A 1 70 ? 2.841 15.967 -0.246 1.00 59.34 70 GLY A C 1
ATOM 584 O O . GLY A 1 70 ? 2.277 17.002 -0.599 1.00 59.34 70 GLY A O 1
ATOM 585 N N . TYR A 1 71 ? 2.397 15.216 0.763 1.00 54.47 71 TYR A N 1
ATOM 586 C CA . TYR A 1 71 ? 1.739 15.886 1.880 1.00 54.47 71 TYR A CA 1
ATOM 587 C C . TYR A 1 71 ? 2.832 16.739 2.516 1.00 54.47 71 TYR A C 1
ATOM 589 O O . TYR A 1 71 ? 3.564 16.274 3.383 1.00 54.47 71 TYR A O 1
ATOM 597 N N . LYS A 1 72 ? 3.047 17.952 2.002 1.00 53.81 72 LYS A N 1
ATOM 598 C CA . LYS A 1 72 ? 3.773 18.932 2.789 1.00 53.81 72 LYS A CA 1
ATOM 599 C C . LYS A 1 72 ? 2.859 19.181 3.974 1.00 53.81 72 LYS A C 1
ATOM 601 O O . LYS A 1 72 ? 1.803 19.792 3.801 1.00 53.81 72 LYS A O 1
ATOM 606 N N . ASP A 1 73 ? 3.243 18.686 5.144 1.00 51.50 73 ASP A N 1
ATOM 607 C CA . ASP A 1 73 ? 2.606 19.076 6.405 1.00 51.50 73 ASP A CA 1
ATOM 608 C C . ASP A 1 73 ? 2.471 20.606 6.464 1.00 51.50 73 ASP A C 1
ATOM 610 O O . ASP A 1 73 ? 1.461 21.144 6.918 1.00 51.50 73 ASP A O 1
ATOM 614 N N . ASP A 1 74 ? 3.427 21.302 5.846 1.00 49.44 74 ASP A N 1
ATOM 615 C CA . ASP A 1 74 ? 3.443 22.742 5.675 1.00 49.44 74 ASP A CA 1
ATOM 616 C C . ASP A 1 74 ? 2.401 23.289 4.689 1.00 49.44 74 ASP A C 1
ATOM 618 O O . ASP A 1 74 ? 1.943 24.393 4.900 1.00 49.44 74 ASP A O 1
ATOM 622 N N . GLU A 1 75 ? 1.961 22.615 3.625 1.00 47.69 75 GLU A N 1
ATOM 623 C CA . GLU A 1 75 ? 1.092 23.256 2.607 1.00 47.69 75 GLU A CA 1
ATOM 624 C C . GLU A 1 75 ? -0.400 23.242 3.003 1.00 47.69 75 GLU A C 1
ATOM 626 O O . GLU A 1 75 ? -1.138 24.186 2.700 1.00 47.69 75 GLU A O 1
ATOM 631 N N . LEU A 1 76 ? -0.823 22.246 3.794 1.00 48.03 76 LEU A N 1
ATOM 632 C CA . LEU A 1 76 ? -2.134 22.224 4.466 1.00 48.03 76 LEU A CA 1
ATOM 633 C C . LEU A 1 76 ? -2.178 23.159 5.688 1.00 48.03 76 LEU A C 1
ATOM 635 O O . LEU A 1 76 ? -3.201 23.803 5.931 1.00 48.03 76 LEU A O 1
ATOM 639 N N . THR A 1 77 ? -1.062 23.302 6.413 1.00 49.06 77 THR A N 1
ATOM 640 C CA . THR A 1 77 ? -0.968 24.208 7.572 1.00 49.06 77 THR A CA 1
ATOM 641 C C . THR A 1 77 ? -0.668 25.664 7.187 1.00 49.06 77 THR A C 1
ATOM 643 O O . THR A 1 77 ? -1.181 26.571 7.840 1.00 49.06 77 THR A O 1
ATOM 646 N N . SER A 1 78 ? 0.056 25.919 6.091 1.00 49.28 78 SER A N 1
ATOM 647 C CA . SER A 1 78 ? 0.376 27.271 5.583 1.00 49.28 78 SER A CA 1
ATOM 648 C C . SER A 1 78 ? -0.813 27.946 4.907 1.00 49.28 78 SER A C 1
ATOM 650 O O . SER A 1 78 ? -0.891 29.172 4.889 1.00 49.28 78 SER A O 1
ATOM 652 N N . SER A 1 79 ? -1.761 27.164 4.380 1.00 51.09 79 SER A N 1
ATOM 653 C CA . SER A 1 79 ? -3.008 27.684 3.798 1.00 51.09 79 SER A CA 1
ATOM 654 C C . SER A 1 79 ? -4.099 27.932 4.853 1.00 51.09 79 SER A C 1
ATOM 656 O O . SER A 1 79 ? -5.174 28.428 4.521 1.00 51.09 79 SER A O 1
ATOM 658 N N . GLY A 1 80 ? -3.852 27.568 6.120 1.00 52.28 80 GLY A N 1
ATOM 659 C CA . GLY A 1 80 ? -4.762 27.790 7.250 1.00 52.28 80 GLY A CA 1
ATOM 660 C C . GLY A 1 80 ? -6.068 26.983 7.233 1.00 52.28 80 GLY A C 1
ATOM 661 O O . GLY A 1 80 ? -6.908 27.205 8.100 1.00 52.28 80 GLY A O 1
ATOM 662 N N . SER A 1 81 ? -6.271 26.066 6.278 1.00 58.25 81 SER A N 1
ATOM 663 C CA . SER A 1 81 ? -7.575 25.418 6.070 1.00 58.25 81 SER A CA 1
ATOM 664 C C . SER A 1 81 ? -7.732 24.054 6.746 1.00 58.25 81 SER A C 1
ATOM 666 O O . SER A 1 81 ? -8.866 23.640 6.983 1.00 58.25 81 SER A O 1
ATOM 668 N N . TYR A 1 82 ? -6.643 23.357 7.095 1.00 61.66 82 TYR A N 1
ATOM 669 C CA . TYR A 1 82 ? -6.734 22.045 7.741 1.00 61.66 82 TYR A CA 1
ATOM 670 C C . TYR A 1 82 ? -5.514 21.745 8.619 1.00 61.66 82 TYR A C 1
ATOM 672 O O . TYR A 1 82 ? -4.376 21.736 8.153 1.00 61.66 82 TYR A O 1
ATOM 680 N N . LYS A 1 83 ? -5.758 21.459 9.901 1.00 72.38 83 LYS A N 1
ATOM 681 C CA . LYS A 1 83 ? -4.739 21.010 10.856 1.00 72.38 83 LYS A CA 1
ATOM 682 C C . LYS A 1 83 ? -4.995 19.544 11.176 1.00 72.38 83 LYS A C 1
ATOM 684 O O . LYS A 1 83 ? -6.094 19.203 11.609 1.00 72.38 83 LYS A O 1
ATOM 689 N N . MET A 1 84 ? -3.984 18.695 10.993 1.00 75.56 84 MET A N 1
ATOM 690 C CA . MET A 1 84 ? -4.053 17.300 11.426 1.00 75.56 84 MET A CA 1
ATOM 691 C C . MET A 1 84 ? -4.385 17.260 12.931 1.00 75.56 84 MET A C 1
ATOM 693 O O . MET A 1 84 ? -3.712 17.950 13.710 1.00 75.56 84 MET A O 1
ATOM 697 N N . PRO A 1 85 ? -5.406 16.500 13.363 1.00 84.62 85 PRO A N 1
ATOM 698 C CA . PRO A 1 85 ? -5.706 16.353 14.779 1.00 84.62 85 PRO A CA 1
ATOM 699 C C . PRO A 1 85 ? -4.496 15.797 15.531 1.00 84.62 85 PRO A C 1
ATOM 701 O O . PRO A 1 85 ? -3.777 14.934 15.026 1.00 84.62 85 PRO A O 1
ATOM 704 N N . SER A 1 86 ? -4.267 16.286 16.751 1.00 88.31 86 SER A N 1
ATOM 705 C CA . SER A 1 86 ? -3.219 15.733 17.615 1.00 88.31 86 SER A CA 1
ATOM 706 C C . SER A 1 86 ? -3.509 14.260 17.890 1.00 88.31 86 SER A C 1
ATOM 708 O O . SER A 1 86 ? -4.657 13.897 18.123 1.00 88.31 86 SER A O 1
ATOM 710 N N . GLN A 1 87 ? -2.484 13.415 17.953 1.00 87.25 87 GLN A N 1
ATOM 711 C CA . GLN A 1 87 ? -2.644 11.984 18.236 1.00 87.25 87 GLN A CA 1
ATOM 712 C C . GLN A 1 87 ? -3.372 11.694 19.567 1.00 87.25 87 GLN A C 1
ATOM 714 O O . GLN A 1 87 ? -3.973 10.636 19.731 1.00 87.25 87 GLN A O 1
ATOM 719 N N . HIS A 1 88 ? -3.342 12.646 20.505 1.00 89.88 88 HIS A N 1
ATOM 720 C CA . HIS A 1 88 ? -4.008 12.557 21.810 1.00 89.88 88 HIS A CA 1
ATOM 721 C C . HIS A 1 88 ? -5.414 13.179 21.827 1.00 89.88 88 HIS A C 1
ATOM 723 O O . HIS A 1 88 ? -6.098 13.117 22.846 1.00 89.88 88 HIS A O 1
ATOM 729 N N . SER A 1 89 ? -5.825 13.816 20.730 1.00 92.50 89 SER A N 1
ATOM 730 C CA . SER A 1 89 ? -7.126 14.473 20.608 1.00 92.50 89 SER A CA 1
ATOM 731 C C . SER A 1 89 ? -8.257 13.460 20.442 1.00 92.50 89 SER A C 1
ATOM 733 O O . SER A 1 89 ? -8.040 12.341 19.969 1.00 92.50 89 SER A O 1
ATOM 735 N N . GLU A 1 90 ? -9.469 13.847 20.830 1.00 94.31 90 GLU A N 1
ATOM 736 C CA . GLU A 1 90 ? -10.637 12.970 20.728 1.00 94.31 90 GLU A CA 1
ATOM 737 C C . GLU A 1 90 ? -11.025 12.730 19.264 1.00 94.31 90 GLU A C 1
ATOM 739 O O . GLU A 1 90 ? -11.359 11.616 18.865 1.00 94.31 90 GLU A O 1
ATOM 744 N N . GLU A 1 91 ? -10.846 13.744 18.421 1.00 92.69 91 GLU A N 1
ATOM 745 C CA . GLU A 1 91 ? -11.062 13.671 16.981 1.00 92.69 91 GLU A CA 1
ATOM 746 C C . GLU A 1 91 ? -10.157 12.614 16.338 1.00 92.69 91 GLU A C 1
ATOM 748 O O . GLU A 1 91 ? -10.606 11.827 15.503 1.00 92.69 91 GLU A O 1
ATOM 753 N N . PHE A 1 92 ? -8.888 12.542 16.759 1.00 92.69 92 PHE A N 1
ATOM 754 C CA . PHE A 1 92 ? -7.970 11.510 16.282 1.00 92.69 92 PHE A CA 1
ATOM 755 C C . PHE A 1 92 ? -8.414 10.111 16.709 1.00 92.69 92 PHE A C 1
ATOM 757 O O . PHE A 1 92 ? -8.348 9.185 15.901 1.00 92.69 92 PHE A O 1
ATOM 764 N N . LYS A 1 93 ? -8.894 9.938 17.948 1.00 93.94 93 LYS A N 1
ATOM 765 C CA . LYS A 1 93 ? -9.386 8.635 18.423 1.00 93.94 93 LYS A CA 1
ATOM 766 C C . LYS A 1 93 ? -10.596 8.167 17.623 1.00 93.94 93 LYS A C 1
ATOM 768 O O . LYS A 1 93 ? -10.609 7.012 17.205 1.00 93.94 93 LYS A O 1
ATOM 773 N N . ILE A 1 94 ? -11.554 9.056 17.352 1.00 94.12 94 ILE A N 1
ATOM 774 C CA . ILE A 1 94 ? -12.745 8.754 16.542 1.00 94.12 94 ILE A CA 1
ATOM 775 C C . ILE A 1 94 ? -12.351 8.391 15.105 1.00 94.12 94 ILE A C 1
ATOM 777 O O . ILE A 1 94 ? -12.858 7.420 14.539 1.00 94.12 94 ILE A O 1
ATOM 781 N N . LEU A 1 95 ? -11.419 9.135 14.504 1.00 93.19 95 LEU A N 1
ATOM 782 C CA . LEU A 1 95 ? -10.908 8.819 13.168 1.00 93.19 95 LEU A CA 1
ATOM 783 C C . LEU A 1 95 ? -10.191 7.467 13.147 1.00 93.19 95 LEU A C 1
ATOM 785 O O . LEU A 1 95 ? -10.418 6.664 12.238 1.00 93.19 95 LEU A O 1
ATOM 789 N N . LYS A 1 96 ? -9.352 7.201 14.153 1.00 93.44 96 LYS A N 1
ATOM 790 C CA . LYS A 1 96 ? -8.611 5.946 14.292 1.00 93.44 96 LYS A CA 1
ATOM 791 C C . LYS A 1 96 ? -9.559 4.762 14.472 1.00 93.44 96 LYS A C 1
ATOM 793 O O . LYS A 1 96 ? -9.387 3.758 13.788 1.00 93.44 96 LYS A O 1
ATOM 798 N N . SER A 1 97 ? -10.562 4.875 15.343 1.00 93.19 97 SER A N 1
ATOM 799 C CA . SER A 1 97 ? -11.537 3.805 15.584 1.00 93.19 97 SER A CA 1
ATOM 800 C C . SER A 1 97 ? -12.393 3.536 14.345 1.00 93.19 97 SER A C 1
ATOM 802 O O . SER A 1 97 ? -12.545 2.382 13.947 1.00 93.19 97 SER A O 1
ATOM 804 N N . SER A 1 98 ? -12.843 4.589 13.655 1.00 92.06 98 SER A N 1
ATOM 805 C CA . SER A 1 98 ? -13.625 4.474 12.413 1.00 92.06 98 SER A CA 1
ATOM 806 C C . SER A 1 98 ? -12.852 3.795 11.276 1.00 92.06 98 SER A C 1
ATOM 808 O O . SER A 1 98 ? -13.452 3.164 10.407 1.00 92.06 98 SER A O 1
ATOM 810 N N . ASN A 1 99 ? -11.521 3.903 11.285 1.00 94.38 99 ASN A N 1
ATOM 811 C CA . ASN A 1 99 ? -10.633 3.329 10.275 1.00 94.38 99 ASN A CA 1
ATOM 812 C C . ASN A 1 99 ? -9.802 2.152 10.809 1.00 94.38 99 ASN A C 1
ATOM 814 O O . ASN A 1 99 ? -8.814 1.778 10.182 1.00 94.38 99 ASN A O 1
ATOM 818 N N . ALA A 1 100 ? -10.183 1.529 11.930 1.00 95.75 100 ALA A N 1
ATOM 819 C CA . ALA A 1 100 ? -9.378 0.482 12.568 1.00 95.75 100 ALA A CA 1
ATOM 820 C C . ALA A 1 100 ? -9.031 -0.680 11.615 1.00 95.75 100 ALA A C 1
ATOM 822 O O . ALA A 1 100 ? -7.892 -1.143 11.584 1.00 95.75 100 ALA A O 1
ATOM 823 N N . TYR A 1 101 ? -9.989 -1.109 10.786 1.00 97.06 101 TYR A N 1
ATOM 824 C CA . TYR A 1 101 ? -9.766 -2.135 9.761 1.00 97.06 101 TYR A CA 1
ATOM 825 C C . TYR A 1 101 ? -8.829 -1.673 8.640 1.00 97.06 101 TYR A C 1
ATOM 827 O O . TYR A 1 101 ? -8.041 -2.470 8.142 1.00 97.06 101 TYR A O 1
ATOM 835 N N . ASP A 1 102 ? -8.909 -0.403 8.238 1.00 97.06 102 ASP A N 1
ATOM 836 C CA . ASP A 1 102 ? -8.031 0.162 7.210 1.00 97.06 102 ASP A CA 1
ATOM 837 C C . ASP A 1 102 ? -6.593 0.305 7.723 1.00 97.06 102 ASP A C 1
ATOM 839 O O . ASP A 1 102 ? -5.657 0.064 6.968 1.00 97.06 102 ASP A O 1
ATOM 843 N N . ILE A 1 103 ? -6.414 0.629 9.008 1.00 96.56 103 ILE A N 1
ATOM 844 C CA . ILE A 1 103 ? -5.099 0.678 9.662 1.00 96.56 103 ILE A CA 1
ATOM 845 C C . ILE A 1 103 ? -4.452 -0.709 9.651 1.00 96.56 103 ILE A C 1
ATOM 847 O O . ILE A 1 103 ? -3.3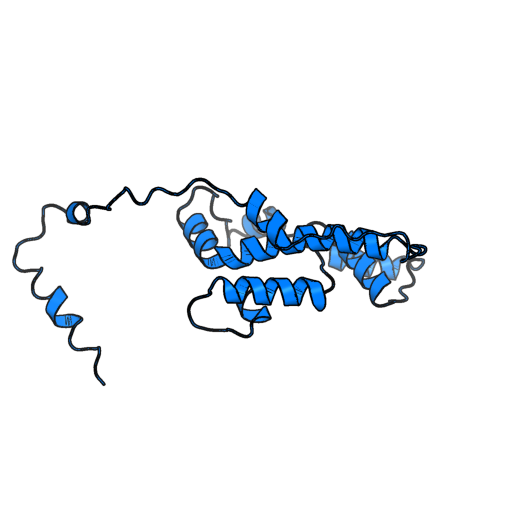39 -0.853 9.154 1.00 96.56 103 ILE A O 1
ATOM 851 N N . ARG A 1 104 ? -5.167 -1.749 10.100 1.00 96.06 104 ARG A N 1
ATOM 852 C CA . ARG A 1 104 ? -4.643 -3.129 10.080 1.00 96.06 104 ARG A CA 1
ATOM 853 C C . ARG A 1 104 ? -4.365 -3.637 8.668 1.00 96.06 104 ARG A C 1
ATOM 855 O O . ARG A 1 104 ? -3.405 -4.371 8.433 1.00 96.06 104 ARG A O 1
ATOM 862 N N . LEU A 1 105 ? -5.204 -3.254 7.708 1.00 97.44 105 LEU A N 1
ATOM 863 C CA . LEU A 1 105 ? -4.981 -3.573 6.303 1.00 97.44 105 LEU A CA 1
ATOM 864 C C . LEU A 1 105 ? -3.731 -2.863 5.757 1.00 97.44 105 LEU A C 1
ATOM 866 O O . LEU A 1 105 ? -2.983 -3.468 4.993 1.00 97.44 105 LEU A O 1
ATOM 870 N N . TYR A 1 106 ? -3.486 -1.613 6.157 1.00 97.31 106 TYR A N 1
ATOM 871 C CA . TYR A 1 106 ? -2.287 -0.862 5.786 1.00 97.31 106 TYR A CA 1
ATOM 872 C C . TYR A 1 106 ? -1.016 -1.488 6.378 1.00 97.31 106 TYR A C 1
ATOM 874 O O . TYR A 1 106 ? -0.064 -1.710 5.638 1.00 97.31 106 TYR A O 1
ATOM 882 N N . GLU A 1 107 ? -1.023 -1.873 7.656 1.00 97.50 107 GLU A N 1
ATOM 883 C CA . GLU A 1 107 ? 0.091 -2.602 8.293 1.00 97.50 107 GLU A CA 1
ATOM 884 C C . GLU A 1 107 ? 0.409 -3.911 7.549 1.00 97.50 107 GLU A C 1
ATOM 886 O O . GLU A 1 107 ? 1.568 -4.270 7.338 1.00 97.50 107 GLU A O 1
ATOM 891 N N . TYR A 1 108 ? -0.625 -4.621 7.090 1.00 97.38 108 TYR A N 1
ATOM 892 C CA . TYR A 1 108 ? -0.447 -5.802 6.248 1.00 97.38 108 TYR A CA 1
ATOM 893 C C . TYR A 1 108 ? 0.121 -5.460 4.862 1.00 97.38 108 TYR A C 1
ATOM 895 O O . TYR A 1 108 ? 1.000 -6.163 4.365 1.00 97.38 108 TYR A O 1
ATOM 903 N N . ALA A 1 109 ? -0.339 -4.369 4.245 1.00 97.88 109 ALA A N 1
ATOM 904 C CA . ALA A 1 109 ? 0.181 -3.894 2.967 1.00 97.88 109 ALA A CA 1
ATOM 905 C C . ALA A 1 109 ? 1.667 -3.508 3.056 1.00 97.88 109 ALA A C 1
ATOM 907 O O . ALA A 1 109 ? 2.410 -3.773 2.116 1.00 97.88 109 ALA A O 1
ATOM 908 N N . GLU A 1 110 ? 2.127 -2.951 4.180 1.00 97.19 110 GLU A N 1
ATOM 909 C CA . GLU A 1 110 ? 3.553 -2.682 4.406 1.00 97.19 110 GLU A CA 1
ATOM 910 C C . GLU A 1 110 ? 4.381 -3.973 4.396 1.00 97.19 110 GLU A C 1
ATOM 912 O O . GLU A 1 110 ? 5.402 -4.034 3.716 1.00 97.19 110 GLU A O 1
ATOM 917 N N . LYS A 1 111 ? 3.904 -5.040 5.051 1.00 96.88 111 LYS A N 1
ATOM 918 C CA . LYS A 1 111 ? 4.561 -6.359 4.996 1.00 96.88 111 LYS A CA 1
ATOM 919 C C . LYS A 1 111 ? 4.582 -6.926 3.571 1.00 96.88 111 LYS A C 1
ATOM 921 O O . LYS A 1 111 ? 5.607 -7.436 3.125 1.00 96.88 111 LYS A O 1
ATOM 926 N N . LEU A 1 112 ? 3.469 -6.821 2.838 1.00 96.44 112 LEU A N 1
ATOM 927 C CA . LEU A 1 112 ? 3.397 -7.264 1.440 1.00 96.44 112 LEU A CA 1
ATOM 928 C C . LEU A 1 112 ? 4.337 -6.478 0.528 1.00 96.44 112 LEU A C 1
ATOM 930 O O . LEU A 1 112 ? 4.911 -7.066 -0.384 1.00 96.44 112 LEU A O 1
ATOM 934 N N . PHE A 1 113 ? 4.501 -5.176 0.766 1.00 96.38 113 PHE A N 1
ATOM 935 C CA . PHE A 1 113 ? 5.438 -4.355 0.015 1.00 96.38 113 PHE A CA 1
ATOM 936 C C . PHE A 1 113 ? 6.856 -4.916 0.145 1.00 96.38 113 PHE A C 1
ATOM 938 O O . PHE A 1 113 ? 7.494 -5.158 -0.872 1.00 96.38 113 PHE A O 1
ATOM 945 N N . GLU A 1 114 ? 7.336 -5.223 1.348 1.00 94.75 114 GLU A N 1
ATOM 946 C CA . GLU A 1 114 ? 8.672 -5.816 1.519 1.00 94.75 114 GLU A CA 1
ATOM 947 C C . GLU A 1 114 ? 8.815 -7.149 0.767 1.00 94.75 114 GLU A C 1
ATOM 949 O O . GLU A 1 114 ? 9.734 -7.321 -0.036 1.00 94.75 114 GLU A O 1
ATOM 954 N N . VAL A 1 115 ? 7.848 -8.060 0.933 1.00 93.62 115 VAL A N 1
ATOM 955 C CA . VAL A 1 115 ? 7.860 -9.378 0.269 1.00 93.62 115 VAL A CA 1
ATOM 956 C C . VAL A 1 115 ? 7.861 -9.249 -1.257 1.00 93.62 115 VAL A C 1
ATOM 958 O O . VAL A 1 115 ? 8.652 -9.903 -1.933 1.00 93.62 115 VAL A O 1
ATOM 961 N N . GLN A 1 116 ? 7.007 -8.392 -1.820 1.00 93.62 116 GLN A N 1
ATOM 962 C CA . GLN A 1 116 ? 6.957 -8.164 -3.268 1.00 93.62 116 GLN A CA 1
ATOM 963 C C . GLN A 1 116 ? 8.254 -7.547 -3.798 1.00 93.62 116 GLN A C 1
ATOM 965 O O . GLN A 1 116 ? 8.639 -7.836 -4.927 1.00 93.62 116 GLN A O 1
ATOM 970 N N . GLY A 1 117 ? 8.939 -6.732 -2.991 1.00 91.94 117 GLY A N 1
ATOM 971 C CA . GLY A 1 117 ? 10.243 -6.173 -3.340 1.00 91.94 117 GLY A CA 1
ATOM 972 C C . GLY A 1 117 ? 11.298 -7.252 -3.551 1.00 91.94 117 GLY A C 1
ATOM 973 O O . GLY A 1 117 ? 12.001 -7.225 -4.557 1.00 91.94 117 GLY A O 1
ATOM 974 N N . LEU A 1 118 ? 11.361 -8.234 -2.647 1.00 90.25 118 LEU A N 1
ATOM 975 C CA . LEU A 1 118 ? 12.264 -9.381 -2.780 1.00 90.25 118 LEU A CA 1
ATOM 976 C C . LEU A 1 118 ? 11.955 -10.182 -4.053 1.00 90.25 118 LEU A C 1
ATOM 978 O O . LEU A 1 118 ? 12.843 -10.427 -4.861 1.00 90.25 118 LEU A O 1
ATOM 982 N N . LEU A 1 119 ? 10.677 -10.494 -4.289 1.00 87.06 119 LEU A N 1
ATOM 983 C CA . LEU A 1 119 ? 10.252 -11.277 -5.456 1.00 87.06 119 LEU A CA 1
ATOM 984 C C . LEU A 1 119 ? 10.522 -10.580 -6.798 1.00 87.06 119 LEU A C 1
ATOM 986 O O . LEU A 1 119 ? 10.753 -11.258 -7.794 1.00 87.06 119 LEU A O 1
ATOM 990 N N . LEU A 1 120 ? 10.456 -9.247 -6.841 1.00 85.56 120 LEU A N 1
ATOM 991 C CA . LEU A 1 120 ? 10.739 -8.474 -8.050 1.00 85.56 120 LEU A CA 1
ATOM 992 C C . LEU A 1 120 ? 12.241 -8.304 -8.288 1.00 85.56 120 LEU A C 1
ATOM 994 O O . LEU A 1 120 ? 12.676 -8.330 -9.430 1.00 85.56 120 LEU A O 1
ATOM 998 N N . ASN A 1 121 ? 13.046 -8.135 -7.243 1.00 73.88 121 ASN A N 1
ATOM 999 C CA . ASN A 1 121 ? 14.479 -7.878 -7.404 1.00 73.88 121 ASN A CA 1
ATOM 1000 C C . ASN A 1 121 ? 15.279 -9.122 -7.820 1.00 73.88 121 ASN A C 1
ATOM 1002 O O . ASN A 1 121 ? 16.426 -9.006 -8.256 1.00 73.88 121 ASN A O 1
ATOM 1006 N N . GLU A 1 122 ? 14.699 -10.310 -7.689 1.00 59.06 122 GLU A N 1
ATOM 1007 C CA . GLU A 1 122 ? 15.372 -11.561 -7.999 1.00 59.06 122 GLU A CA 1
ATOM 1008 C C . GLU A 1 122 ? 15.021 -12.068 -9.408 1.00 59.06 122 GLU A C 1
ATOM 1010 O O . GLU A 1 122 ? 14.239 -12.997 -9.591 1.00 59.06 122 GLU A O 1
ATOM 1015 N N . ASP A 1 123 ? 15.700 -11.523 -10.423 1.00 53.31 123 ASP A N 1
ATOM 1016 C CA . ASP A 1 123 ? 15.687 -12.025 -11.813 1.00 53.31 123 ASP A CA 1
ATOM 1017 C C . ASP A 1 123 ? 16.321 -13.439 -11.971 1.00 53.31 123 ASP A C 1
ATOM 1019 O O . ASP A 1 123 ? 16.549 -13.904 -13.088 1.00 53.31 123 ASP A O 1
ATOM 1023 N N . HIS A 1 124 ? 16.635 -14.153 -10.877 1.00 49.28 124 HIS A N 1
ATOM 1024 C CA . HIS A 1 124 ? 17.320 -15.453 -10.918 1.00 49.28 124 HIS A CA 1
ATOM 1025 C C . HIS A 1 124 ? 17.044 -16.390 -9.717 1.00 49.28 124 HIS A C 1
ATOM 1027 O O . HIS A 1 124 ? 17.933 -17.132 -9.301 1.00 49.28 124 HIS A O 1
ATOM 1033 N N . ILE A 1 125 ? 15.823 -16.427 -9.171 1.00 49.69 125 ILE A N 1
ATOM 1034 C CA . ILE A 1 125 ? 15.455 -17.486 -8.211 1.00 49.69 125 ILE A CA 1
ATOM 1035 C C . ILE A 1 125 ? 15.167 -18.809 -8.932 1.00 49.69 125 ILE A C 1
ATOM 1037 O O . ILE A 1 125 ? 14.229 -18.924 -9.723 1.00 49.69 125 ILE A O 1
ATOM 1041 N N . ASP A 1 126 ? 15.926 -19.847 -8.576 1.00 47.84 126 ASP A N 1
ATOM 1042 C CA . ASP A 1 126 ? 15.492 -21.233 -8.735 1.00 47.84 126 ASP A CA 1
ATOM 1043 C C . ASP A 1 126 ? 14.393 -21.527 -7.702 1.00 47.84 126 ASP A C 1
ATOM 1045 O O . ASP A 1 126 ? 14.666 -21.750 -6.517 1.00 47.84 126 ASP A O 1
ATOM 1049 N N . TYR A 1 127 ? 13.141 -21.529 -8.169 1.00 50.28 127 TYR A N 1
ATOM 1050 C CA . TYR A 1 127 ? 11.934 -21.794 -7.377 1.00 50.28 127 TYR A CA 1
ATOM 1051 C C . TYR A 1 127 ? 11.928 -23.168 -6.679 1.00 50.28 127 TYR A C 1
ATOM 1053 O O . TYR A 1 127 ? 11.042 -23.424 -5.869 1.00 50.28 127 TYR A O 1
ATOM 1061 N N . SER A 1 128 ? 12.898 -24.051 -6.950 1.00 54.69 128 SER A N 1
ATOM 1062 C CA . SER A 1 128 ? 13.083 -25.300 -6.200 1.00 54.69 128 SER A CA 1
ATOM 1063 C C . SER A 1 128 ? 13.796 -25.126 -4.850 1.00 54.69 128 SER A C 1
ATOM 1065 O O . SER A 1 128 ? 13.757 -26.039 -4.026 1.00 54.69 128 SER A O 1
ATOM 1067 N N . SER A 1 129 ? 14.425 -23.969 -4.605 1.00 47.16 129 SER A N 1
ATOM 1068 C CA . SER A 1 129 ? 15.236 -23.696 -3.405 1.00 47.16 129 SER A CA 1
ATOM 1069 C C . SER A 1 129 ? 14.620 -22.695 -2.426 1.00 47.16 129 SER A C 1
ATOM 1071 O O . SER A 1 129 ? 15.071 -22.597 -1.284 1.00 47.16 129 SER A O 1
ATOM 1073 N N . VAL A 1 130 ? 13.570 -21.979 -2.837 1.00 40.78 130 VAL A N 1
ATOM 1074 C CA . VAL A 1 130 ? 12.852 -21.052 -1.961 1.00 40.78 130 VAL A CA 1
ATOM 1075 C C . VAL A 1 130 ? 11.795 -21.837 -1.208 1.00 40.78 130 VAL A C 1
ATOM 1077 O O . VAL A 1 130 ? 10.698 -22.070 -1.715 1.00 40.78 130 VAL A O 1
ATOM 1080 N N . SER A 1 131 ? 12.102 -22.214 0.035 1.00 51.00 131 SER A N 1
ATOM 1081 C CA . SER A 1 131 ? 11.022 -22.354 1.001 1.00 51.00 131 SER A CA 1
ATOM 1082 C C . SER A 1 131 ? 10.484 -20.946 1.215 1.00 51.00 131 SER A C 1
ATOM 1084 O O . SER A 1 131 ? 11.102 -20.137 1.914 1.00 51.00 131 SER A O 1
ATOM 1086 N N . LEU A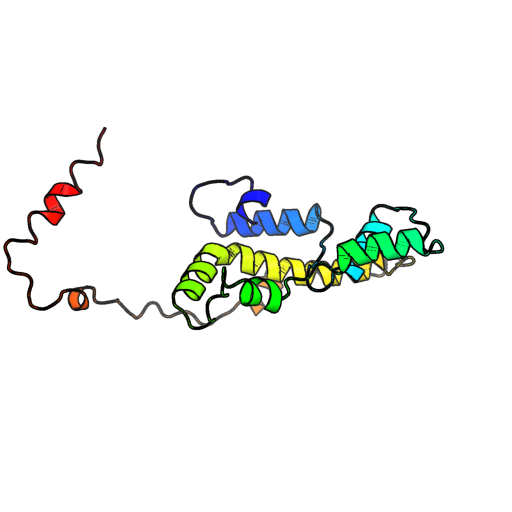 1 132 ? 9.339 -20.640 0.598 1.00 49.66 132 LEU A N 1
ATOM 1087 C CA . LEU A 1 132 ? 8.474 -19.623 1.176 1.00 49.66 132 LEU A CA 1
ATOM 1088 C C . LEU A 1 132 ? 8.392 -19.978 2.664 1.00 49.66 132 LEU A C 1
ATOM 1090 O O . LEU A 1 132 ? 8.226 -21.168 2.957 1.00 49.66 132 LEU A O 1
ATOM 1094 N N . PRO A 1 133 ? 8.582 -19.034 3.602 1.00 40.81 133 PRO A N 1
ATOM 1095 C CA . PRO A 1 133 ? 8.184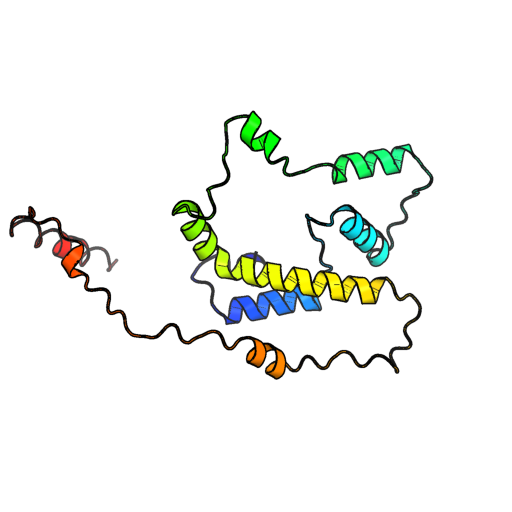 -19.333 4.960 1.00 40.81 133 PRO A CA 1
ATOM 1096 C C . PRO A 1 133 ? 6.740 -19.805 4.827 1.00 40.81 133 PRO A C 1
ATOM 1098 O O . PRO A 1 133 ? 5.904 -19.077 4.277 1.00 40.81 133 PRO A O 1
ATOM 1101 N N . ASP A 1 134 ? 6.486 -21.060 5.201 1.00 44.56 134 ASP A N 1
ATOM 1102 C CA . ASP A 1 134 ? 5.140 -21.526 5.470 1.00 44.56 134 ASP A CA 1
ATOM 1103 C C . ASP A 1 134 ? 4.695 -20.637 6.621 1.00 44.56 134 ASP A C 1
ATOM 1105 O O . ASP A 1 134 ? 4.854 -20.967 7.791 1.00 44.56 134 ASP A O 1
ATOM 1109 N N . ILE A 1 135 ? 4.197 -19.447 6.289 1.00 44.94 135 ILE A N 1
ATOM 1110 C CA . ILE A 1 135 ? 3.404 -18.658 7.203 1.00 44.94 135 ILE A CA 1
ATOM 1111 C C . ILE A 1 135 ? 2.106 -19.442 7.249 1.00 44.94 135 ILE A C 1
ATOM 1113 O O . ILE A 1 135 ? 1.130 -19.152 6.551 1.00 44.94 135 ILE A O 1
ATOM 1117 N N . SER A 1 136 ? 2.155 -20.525 8.022 1.00 39.94 136 SER A N 1
ATOM 1118 C CA . SER A 1 136 ? 0.977 -21.162 8.540 1.00 39.94 136 SER A CA 1
ATOM 1119 C C . SER A 1 136 ? 0.174 -20.030 9.168 1.00 39.94 136 SER A C 1
ATOM 1121 O O . SER A 1 136 ? 0.684 -19.186 9.910 1.00 39.94 136 SER A O 1
ATOM 1123 N N . ILE A 1 137 ? -1.096 -19.955 8.795 1.00 47.84 137 ILE A N 1
ATOM 1124 C CA . ILE A 1 137 ? -2.028 -18.977 9.359 1.00 47.84 137 ILE A CA 1
ATOM 1125 C C . ILE A 1 137 ? -2.039 -19.080 10.902 1.00 47.84 137 ILE A C 1
ATOM 1127 O O . ILE A 1 137 ? -2.365 -18.109 11.576 1.00 47.84 137 ILE A O 1
ATOM 1131 N N . GLU A 1 138 ? -1.605 -20.223 11.439 1.00 44.19 138 GLU A N 1
ATOM 1132 C CA . GLU A 1 138 ? -1.454 -20.553 12.853 1.00 44.19 138 GLU A CA 1
ATOM 1133 C C . GLU A 1 138 ? -0.312 -19.772 13.546 1.00 44.19 138 GLU A C 1
ATOM 1135 O O . GLU A 1 138 ? -0.567 -19.155 14.578 1.00 44.19 138 GLU A O 1
ATOM 1140 N N . GLU A 1 139 ? 0.897 -19.659 12.972 1.00 45.00 139 GLU A N 1
ATOM 1141 C CA . GLU A 1 139 ? 1.985 -18.856 13.583 1.00 45.00 139 GLU A CA 1
ATOM 1142 C C . GLU A 1 139 ? 1.695 -17.343 13.559 1.00 45.00 139 GLU A C 1
ATOM 1144 O O . GLU A 1 139 ? 2.094 -16.603 14.459 1.00 45.00 139 GLU A O 1
ATOM 1149 N N . PHE A 1 140 ? 0.932 -16.863 12.569 1.00 43.62 140 PHE A N 1
ATOM 1150 C CA . PHE A 1 140 ? 0.515 -15.455 12.499 1.00 43.62 140 PHE A CA 1
ATOM 1151 C C . PHE A 1 140 ? -0.591 -15.103 13.514 1.00 43.62 140 PHE A C 1
ATOM 1153 O O . PHE A 1 140 ? -0.840 -13.921 13.764 1.00 43.62 140 PHE A O 1
ATOM 1160 N N . GLN A 1 141 ? -1.265 -16.108 14.085 1.00 39.91 141 GLN A N 1
ATOM 1161 C CA . GLN A 1 141 ? -2.248 -15.943 15.158 1.00 39.91 141 GLN A CA 1
ATOM 1162 C C . GLN A 1 141 ? -1.598 -15.962 16.553 1.00 39.91 141 GLN A C 1
ATOM 1164 O O . GLN A 1 141 ? -2.083 -15.258 17.437 1.00 39.91 141 GLN A O 1
ATOM 1169 N N . GLU A 1 142 ? -0.491 -16.689 16.752 1.00 40.66 142 GLU A N 1
ATOM 1170 C CA . GLU A 1 142 ? 0.181 -16.798 18.061 1.00 40.66 142 GLU A CA 1
ATOM 1171 C C . GLU A 1 142 ? 0.966 -15.542 18.475 1.00 40.66 142 GLU A C 1
ATOM 1173 O O . GLU A 1 142 ? 0.881 -15.139 19.633 1.00 40.66 142 GLU A O 1
ATOM 1178 N N . GLU A 1 143 ? 1.639 -14.830 17.559 1.00 37.78 143 GLU A N 1
ATOM 1179 C CA . GLU A 1 143 ? 2.257 -13.525 17.896 1.00 37.78 143 GLU A CA 1
ATOM 1180 C C . GLU A 1 143 ? 1.220 -12.418 18.189 1.00 37.78 143 GLU A C 1
ATOM 1182 O O . GLU A 1 143 ? 1.570 -11.312 18.605 1.00 37.78 143 GLU A O 1
ATOM 1187 N N . MET A 1 144 ? -0.070 -12.712 17.994 1.00 37.94 144 MET A N 1
ATOM 1188 C CA . MET A 1 144 ? -1.195 -11.811 18.227 1.00 37.94 144 MET A CA 1
ATOM 1189 C C . MET A 1 144 ? -1.905 -12.065 19.571 1.00 37.94 144 MET A C 1
ATOM 1191 O O . MET A 1 144 ? -3.016 -11.567 19.766 1.00 37.94 144 MET A O 1
ATOM 1195 N N . THR A 1 145 ? -1.292 -12.774 20.531 1.00 34.84 145 THR A N 1
ATOM 1196 C CA . THR A 1 145 ? -1.769 -12.743 21.926 1.00 34.84 145 THR A CA 1
ATOM 1197 C C . THR A 1 145 ? -1.441 -11.392 22.558 1.00 34.84 145 THR A C 1
ATOM 1199 O O . THR A 1 145 ? -0.398 -11.192 23.182 1.00 34.84 145 THR A O 1
ATOM 1202 N N . PHE A 1 146 ? -2.351 -10.443 22.369 1.00 41.00 146 PHE A N 1
ATOM 1203 C CA . PHE A 1 146 ? -2.438 -9.236 23.181 1.00 41.00 146 PHE A CA 1
ATOM 1204 C C . PHE A 1 146 ? -3.154 -9.546 24.506 1.00 41.00 146 PHE A C 1
ATOM 1206 O O . PHE A 1 146 ? -3.904 -10.522 24.569 1.00 41.00 146 PHE A O 1
ATOM 1213 N N . PRO A 1 147 ? -2.924 -8.745 25.568 1.00 32.06 147 PRO A N 1
ATOM 1214 C CA . PRO A 1 147 ? -3.561 -8.956 26.862 1.00 32.06 147 PRO A CA 1
ATOM 1215 C C . PRO A 1 147 ? -5.074 -8.995 26.672 1.00 32.06 147 PRO A C 1
ATOM 1217 O O . PRO A 1 147 ? -5.614 -8.147 25.956 1.00 32.06 147 PRO A O 1
ATOM 1220 N N . GLU A 1 148 ? -5.749 -9.942 27.326 1.00 35.88 148 GLU A N 1
ATOM 1221 C CA . GLU A 1 148 ? -7.187 -9.830 27.539 1.00 35.88 148 GLU A CA 1
ATOM 1222 C C . GLU A 1 148 ? -7.444 -8.431 28.106 1.00 35.88 148 GLU A C 1
ATOM 1224 O O . GLU A 1 148 ? -6.960 -8.076 29.185 1.00 35.88 148 GLU A O 1
ATOM 1229 N N . ILE A 1 149 ? -8.152 -7.597 27.343 1.00 37.31 149 ILE A N 1
ATOM 1230 C CA . ILE A 1 149 ? -8.821 -6.443 27.924 1.00 37.31 149 ILE A CA 1
ATOM 1231 C C . ILE A 1 149 ? -9.873 -7.093 28.806 1.00 37.31 149 ILE A C 1
ATOM 1233 O O . ILE A 1 149 ? -10.880 -7.579 28.294 1.00 37.31 149 ILE A O 1
ATOM 1237 N N . GLY A 1 150 ? -9.543 -7.223 30.092 1.00 31.52 150 GLY A N 1
ATOM 1238 C CA . GLY A 1 150 ? -10.406 -7.839 31.078 1.00 31.52 150 GLY A CA 1
ATOM 1239 C C . GLY A 1 150 ? -11.804 -7.264 30.929 1.00 31.52 150 GLY A C 1
ATOM 1240 O O . GLY A 1 150 ? -11.987 -6.044 30.908 1.00 31.52 150 GLY A O 1
ATOM 1241 N N . GLU A 1 151 ? -12.773 -8.156 30.785 1.00 43.34 151 GLU A N 1
ATOM 1242 C CA . GLU A 1 151 ? -14.185 -7.854 30.948 1.00 43.34 151 GLU A CA 1
ATOM 1243 C C . GLU A 1 151 ? -14.442 -7.501 32.420 1.00 43.34 151 GLU A C 1
ATOM 1245 O O . GLU A 1 151 ? -15.099 -8.246 33.119 1.00 43.34 151 GLU A O 1
ATOM 1250 N N . ASP A 1 152 ? -13.880 -6.400 32.916 1.00 42.22 152 ASP A N 1
ATOM 1251 C CA . ASP A 1 152 ? -14.093 -5.903 34.276 1.00 42.22 152 ASP A CA 1
ATOM 1252 C C . ASP A 1 152 ? -13.874 -4.383 34.310 1.00 42.22 152 ASP A C 1
ATOM 1254 O O . ASP A 1 152 ? -13.017 -3.853 35.009 1.00 42.22 152 ASP A O 1
ATOM 1258 N N . GLU A 1 153 ? -14.683 -3.651 33.549 1.00 39.16 153 GLU A N 1
ATOM 1259 C CA . GLU A 1 153 ? -15.149 -2.349 34.023 1.00 39.16 153 GLU A CA 1
ATOM 1260 C C . GLU A 1 153 ? -16.554 -2.116 33.469 1.00 39.16 153 GLU A C 1
ATOM 1262 O O . GLU A 1 153 ? -16.776 -1.623 32.363 1.00 39.16 153 GLU A O 1
ATOM 1267 N N . GLN A 1 154 ? -17.532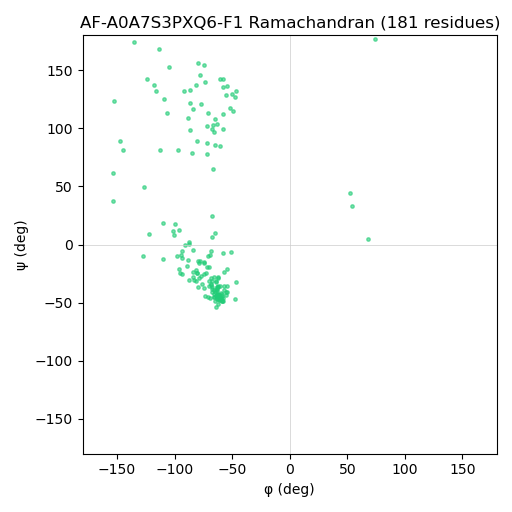 -2.576 34.246 1.00 35.19 154 GLN A N 1
ATOM 1268 C CA . GLN A 1 154 ? -18.928 -2.211 34.093 1.00 35.19 154 GLN A CA 1
ATOM 1269 C C . GLN A 1 154 ? -18.999 -0.685 34.222 1.00 35.19 154 GLN A C 1
ATOM 1271 O O . GLN A 1 154 ? -18.921 -0.148 35.323 1.00 35.19 154 GLN A O 1
ATOM 1276 N N . ILE A 1 155 ? -19.062 0.016 33.088 1.00 36.00 155 ILE A N 1
ATOM 1277 C CA . ILE A 1 155 ? -19.254 1.465 33.065 1.00 36.00 155 ILE A CA 1
ATOM 1278 C C . ILE A 1 155 ? -20.626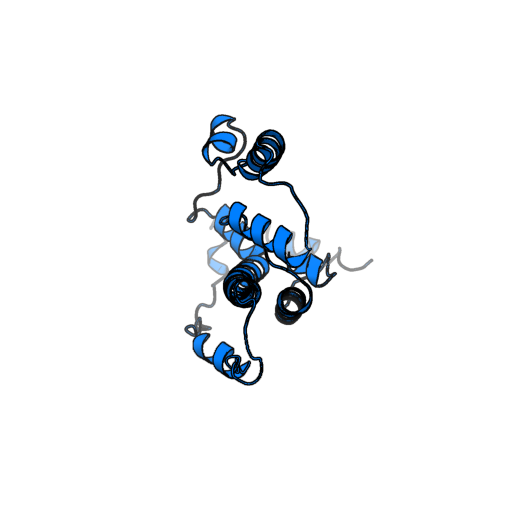 1.718 33.687 1.00 36.00 155 ILE A C 1
ATOM 1280 O O . ILE A 1 155 ? -21.661 1.451 33.070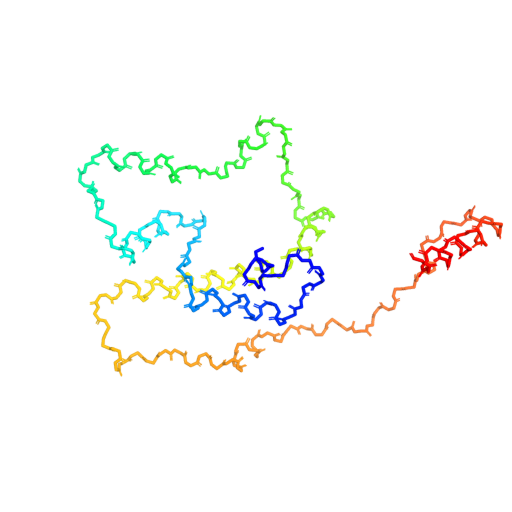 1.00 36.00 155 ILE A O 1
ATOM 1284 N N . ASP A 1 156 ? -20.616 2.180 34.933 1.00 36.97 156 ASP A N 1
ATOM 1285 C CA . ASP A 1 156 ? -21.804 2.593 35.656 1.00 36.97 156 ASP A CA 1
ATOM 1286 C C . ASP A 1 156 ? -22.365 3.854 34.989 1.00 36.97 156 ASP A C 1
ATOM 1288 O O . ASP A 1 156 ? -21.872 4.972 35.147 1.00 36.97 156 ASP A O 1
ATOM 1292 N N . LEU A 1 157 ? -23.385 3.658 34.156 1.00 37.94 157 LEU A N 1
ATOM 1293 C CA . LEU A 1 157 ? -24.063 4.716 33.410 1.00 37.94 157 LEU A CA 1
ATOM 1294 C C . LEU A 1 157 ? -24.862 5.678 34.314 1.00 37.94 157 LEU A C 1
ATOM 1296 O O . LEU A 1 157 ? -25.540 6.563 33.791 1.00 37.94 157 LEU A O 1
ATOM 1300 N N . THR A 1 158 ? -24.780 5.566 35.646 1.00 41.75 158 THR A N 1
ATOM 1301 C CA . THR A 1 158 ? -25.400 6.531 36.568 1.00 41.75 158 THR A CA 1
ATOM 1302 C C . THR A 1 158 ? -24.608 7.826 36.749 1.00 41.75 158 THR A C 1
ATOM 1304 O O . THR A 1 158 ? -25.191 8.822 37.174 1.00 41.75 158 THR A O 1
ATOM 1307 N N . ASP A 1 159 ? -23.334 7.875 36.354 1.00 40.88 159 ASP A N 1
ATOM 1308 C CA . ASP A 1 159 ? -22.490 9.067 36.555 1.00 40.88 159 ASP A CA 1
ATOM 1309 C C . ASP A 1 159 ? -22.588 10.109 35.423 1.00 40.88 159 ASP A C 1
ATOM 1311 O O . ASP A 1 159 ? -21.970 11.174 35.482 1.00 40.88 159 ASP A O 1
ATOM 1315 N N . ALA A 1 160 ? -23.414 9.854 34.401 1.00 40.03 160 ALA A N 1
ATOM 1316 C CA . ALA A 1 160 ? -23.640 10.774 33.283 1.00 40.03 160 ALA A CA 1
ATOM 1317 C C . ALA A 1 160 ? -24.888 11.671 33.437 1.00 40.03 160 ALA A C 1
ATOM 1319 O O . ALA A 1 160 ? -25.287 12.328 32.473 1.00 40.03 160 ALA A O 1
ATOM 1320 N N . ILE A 1 161 ? -25.507 11.735 34.623 1.00 39.50 161 ILE A N 1
ATOM 1321 C CA . ILE A 1 161 ? -26.650 12.624 34.884 1.00 39.50 161 ILE A CA 1
ATOM 1322 C C . ILE A 1 161 ? -26.192 13.805 35.760 1.00 39.50 161 ILE A C 1
ATOM 1324 O O . ILE A 1 161 ? -25.860 13.609 36.930 1.00 39.50 161 ILE A O 1
ATOM 1328 N N . PRO A 1 162 ? -26.189 15.055 35.251 1.00 38.62 162 PRO A N 1
ATOM 1329 C CA . PRO A 1 162 ? -25.986 16.238 36.084 1.00 38.62 162 PRO A CA 1
ATOM 1330 C C . PRO A 1 162 ? -27.062 16.286 37.177 1.00 38.62 162 PRO A C 1
ATOM 1332 O O . PRO A 1 162 ? -28.243 16.109 36.875 1.00 38.62 162 PRO A O 1
ATOM 1335 N N . SER A 1 163 ? -26.692 16.579 38.429 1.00 45.50 163 SER A N 1
ATOM 1336 C CA . SER A 1 163 ? -27.594 16.559 39.601 1.00 45.50 163 SER A CA 1
ATOM 1337 C C . SER A 1 163 ? -28.695 17.640 39.619 1.00 45.50 163 SER A C 1
ATOM 1339 O O . SER A 1 163 ? -29.196 18.013 40.679 1.00 45.50 163 SER A O 1
ATOM 1341 N N . SER A 1 164 ? -29.094 18.157 38.456 1.00 48.41 164 SER A N 1
ATOM 1342 C CA . SER A 1 164 ? -30.106 19.202 38.300 1.00 48.41 164 SER A CA 1
ATOM 1343 C C . SER A 1 164 ? -31.294 18.823 37.409 1.00 48.41 164 SER A C 1
ATOM 1345 O O . SER A 1 164 ? -32.085 19.706 37.088 1.00 48.41 164 SER A O 1
ATOM 1347 N N . ALA A 1 165 ? -31.448 17.564 36.991 1.00 42.69 165 ALA A N 1
ATOM 1348 C CA . ALA A 1 165 ? -32.639 17.137 36.254 1.00 42.69 165 ALA A CA 1
ATOM 1349 C C . ALA A 1 165 ? -33.775 16.791 37.231 1.00 42.69 165 ALA A C 1
ATOM 1351 O O . ALA A 1 165 ? -33.649 15.890 38.059 1.00 42.69 165 ALA A O 1
ATOM 1352 N N . THR A 1 166 ? -34.877 17.537 37.168 1.00 52.81 166 THR A N 1
ATOM 1353 C CA . THR A 1 166 ? -36.094 17.252 37.938 1.00 52.81 166 THR A CA 1
ATOM 1354 C C . THR A 1 166 ? -36.890 16.113 37.299 1.00 52.81 166 THR A C 1
ATOM 1356 O O . THR A 1 166 ? -36.967 16.028 36.077 1.00 52.81 166 THR A O 1
ATOM 1359 N N . ASP A 1 167 ? -37.542 15.296 38.135 1.00 47.28 167 ASP A N 1
ATOM 1360 C CA . ASP A 1 167 ? -38.312 14.068 37.823 1.00 47.28 167 ASP A CA 1
ATOM 1361 C C . ASP A 1 167 ? -39.382 14.174 36.707 1.00 47.28 167 ASP A C 1
ATOM 1363 O O . ASP A 1 167 ? -39.977 13.171 36.318 1.00 47.28 167 ASP A O 1
ATOM 1367 N N . GLY A 1 168 ? -39.653 15.371 36.178 1.00 48.97 168 GLY A N 1
ATOM 1368 C CA . GLY A 1 168 ? -40.596 15.590 35.079 1.00 48.97 168 GLY A CA 1
ATOM 1369 C C . GLY A 1 168 ? -40.034 15.323 33.678 1.00 48.97 168 GLY A C 1
ATOM 1370 O O . GLY A 1 168 ? -40.815 15.035 32.779 1.00 48.97 168 GLY A O 1
ATOM 1371 N N . ASP A 1 169 ? -38.711 15.363 33.484 1.00 46.25 169 ASP A N 1
ATOM 1372 C CA . ASP A 1 169 ? -38.111 15.350 32.135 1.00 46.25 169 ASP A CA 1
ATOM 1373 C C . ASP A 1 169 ? -37.733 13.940 31.632 1.00 46.25 169 ASP A C 1
ATOM 1375 O O . ASP A 1 169 ? -37.447 13.738 30.451 1.00 46.25 169 ASP A O 1
ATOM 1379 N N . VAL A 1 170 ? -37.756 12.930 32.510 1.00 48.12 170 VAL A N 1
ATOM 1380 C CA . VAL A 1 170 ? -37.342 11.550 32.180 1.00 48.12 170 VAL A CA 1
ATOM 1381 C C . VAL A 1 170 ? -38.447 10.773 31.449 1.00 48.12 170 VAL A C 1
ATOM 1383 O O . VAL A 1 170 ? -38.160 9.854 30.681 1.00 48.12 170 VAL A O 1
ATOM 1386 N N . ILE A 1 171 ? -39.717 11.153 31.621 1.00 43.53 171 ILE A N 1
ATOM 1387 C CA . ILE A 1 171 ? -40.849 10.427 31.020 1.00 43.53 171 ILE A CA 1
ATOM 1388 C C . ILE A 1 171 ? -41.032 10.781 29.529 1.00 43.53 171 ILE A C 1
ATOM 1390 O O . ILE A 1 171 ? -41.409 9.910 28.740 1.00 43.53 171 ILE A O 1
ATOM 1394 N N . ASP A 1 172 ? -40.659 11.989 29.099 1.00 44.72 172 ASP A N 1
ATOM 1395 C CA . ASP A 1 172 ? -40.849 12.425 27.704 1.00 44.72 172 ASP A CA 1
ATOM 1396 C C . ASP A 1 172 ? -39.773 11.898 26.732 1.00 44.72 172 ASP A C 1
ATOM 1398 O O . ASP A 1 172 ? -40.044 11.706 25.539 1.00 44.72 172 ASP A O 1
ATOM 1402 N N . LEU A 1 173 ? -38.571 11.566 27.224 1.00 44.09 173 LEU A N 1
ATOM 1403 C CA . LEU A 1 173 ? -37.511 10.986 26.385 1.00 44.09 173 LEU A CA 1
ATOM 1404 C C . LEU A 1 173 ? -37.732 9.501 26.063 1.00 44.09 173 LEU A C 1
ATOM 1406 O O . LEU A 1 173 ? -37.304 9.034 25.006 1.00 44.09 173 LEU A O 1
ATOM 1410 N N . ILE A 1 174 ? -38.433 8.760 26.925 1.00 44.00 174 ILE A N 1
ATOM 1411 C CA . ILE A 1 174 ? -38.712 7.335 26.692 1.00 4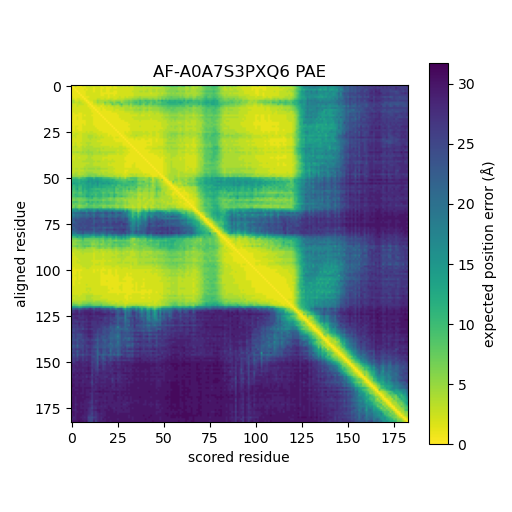4.00 174 ILE A CA 1
ATOM 1412 C C . ILE A 1 174 ? -39.913 7.164 25.742 1.00 44.00 174 ILE A C 1
ATOM 1414 O O . ILE A 1 174 ? -39.928 6.242 24.925 1.00 44.00 174 ILE A O 1
ATOM 1418 N N . ALA A 1 175 ? -40.883 8.087 25.756 1.00 42.41 175 ALA A N 1
ATOM 1419 C CA . ALA A 1 175 ? -42.071 8.007 24.899 1.00 42.41 175 ALA A CA 1
ATOM 1420 C C . ALA A 1 175 ? -41.796 8.298 23.407 1.00 42.41 175 ALA A C 1
ATOM 1422 O O . ALA A 1 175 ? -42.513 7.798 22.539 1.00 42.41 175 ALA A O 1
ATOM 1423 N N . SER A 1 176 ? -40.740 9.053 23.084 1.00 46.00 176 SER A N 1
ATOM 1424 C CA . SER A 1 176 ? -40.475 9.490 21.701 1.00 46.00 176 SER A CA 1
ATOM 1425 C C . SER A 1 176 ? -39.727 8.456 20.845 1.00 46.00 176 SER A C 1
ATOM 1427 O O . SER A 1 176 ? -39.872 8.447 19.623 1.00 46.00 176 SER A O 1
ATOM 1429 N N . ASN A 1 177 ? -38.977 7.536 21.464 1.00 46.06 177 ASN A N 1
ATOM 1430 C CA . ASN A 1 177 ? -38.163 6.550 20.738 1.00 46.06 177 ASN A CA 1
ATOM 1431 C C . ASN A 1 177 ? -38.855 5.197 20.509 1.00 46.06 177 ASN A C 1
ATOM 1433 O O . ASN A 1 177 ? -38.355 4.387 19.732 1.00 46.06 177 ASN A O 1
ATOM 1437 N N . VAL A 1 178 ? -40.021 4.954 21.116 1.00 45.97 178 VAL A N 1
ATOM 1438 C CA . VAL A 1 178 ? -40.794 3.715 20.895 1.00 45.97 178 VAL A CA 1
ATOM 1439 C C . VAL A 1 178 ? -41.779 3.841 19.719 1.00 45.97 178 VAL A C 1
ATOM 1441 O O . VAL A 1 178 ? -42.185 2.829 19.153 1.00 45.97 178 VAL A O 1
ATOM 1444 N N . LEU A 1 179 ? -42.127 5.057 19.273 1.00 46.41 179 LEU A N 1
ATOM 1445 C CA . LEU A 1 179 ? -43.160 5.257 18.242 1.00 46.41 179 LEU A CA 1
ATOM 1446 C C . LEU A 1 179 ? -42.651 5.453 16.801 1.00 46.41 179 LEU A C 1
ATOM 1448 O O . LEU A 1 179 ? -43.459 5.368 15.883 1.00 46.41 179 LEU A O 1
ATOM 1452 N N . ASN A 1 180 ? -41.346 5.625 16.564 1.00 49.88 180 ASN A N 1
ATOM 1453 C CA . ASN A 1 180 ? -40.799 5.812 15.204 1.00 49.88 180 ASN A CA 1
ATOM 1454 C C . ASN A 1 180 ? -40.143 4.555 14.598 1.00 49.88 180 ASN A C 1
ATOM 1456 O O . ASN A 1 180 ? -39.481 4.638 13.568 1.00 49.88 180 ASN A O 1
ATOM 1460 N N . GLY A 1 181 ? -40.326 3.388 15.223 1.00 43.50 181 GLY A N 1
ATOM 1461 C CA . GLY A 1 181 ? -39.761 2.111 14.770 1.00 43.50 181 GLY A CA 1
ATOM 1462 C C . GLY A 1 181 ? -40.717 1.185 14.013 1.00 43.50 181 GLY A C 1
ATOM 1463 O O . GLY A 1 181 ? -40.343 0.045 13.775 1.00 43.50 181 GLY A O 1
ATOM 1464 N N . ASN A 1 182 ? -41.934 1.617 13.663 1.00 43.53 182 ASN A N 1
ATOM 1465 C CA . ASN A 1 182 ? -42.883 0.802 12.892 1.00 43.53 182 ASN A CA 1
ATOM 1466 C C . ASN A 1 182 ? -43.715 1.655 11.918 1.00 43.53 182 ASN A C 1
ATOM 1468 O O . ASN A 1 182 ? -44.866 1.981 12.213 1.00 43.53 182 ASN A O 1
ATOM 1472 N N . GLN A 1 183 ? -43.141 1.972 10.753 1.00 39.59 183 GLN A N 1
ATOM 1473 C CA . GLN A 1 183 ? -43.826 1.951 9.449 1.00 39.59 183 GLN A CA 1
ATOM 1474 C C . GLN A 1 183 ? -42.832 2.075 8.295 1.00 39.59 183 GLN A C 1
ATOM 1476 O O . GLN A 1 183 ? -41.936 2.941 8.381 1.00 39.59 183 GLN A O 1
#

Sequence (183 aa):
MTRFLTNKLGGELTHNDEVVAKEVLRSKALIGLLKHKNESMQRFKQYFNWRIDDSNPTKVQCEEKYLEWGYKDDELTSSGSYKMPSQHSEEFKILKSSNAYDIRLYEYAEKLFEVQGLLLNEDHIDYSSVSLPDISIEEFQEEMTFPEIGEDEQIDLTDAIPSSATDGDVIDLIASNVLNGNQ

Mean predicted aligned error: 16.23 Å